Protein AF-A0A0N4UEN1-F1 (afdb_monomer)

Secondary structure (DSSP, 8-state):
--------------------SHHHHHHHHHHHHHHHHHHHHHHHH------------TT---HHHHHHHHHHHHHHHHHHHHHHHHHHHHHHHHHHHHHHHHHHHHHHHHHHTTPPPB-TTS-B---SS-TTHHHHHHHHHHHHHHHHHHHHHS------TT-TTTTS-TT--PPPSSHHHHHHHHHHHHHHHHHHHHHHHHHHHHHHHHHHHHHHHHHHHHHHHTPPPPPP-----------PPPPTT-------PPPP---GGGTTHHHHHHHHHHHHHTS-GGGS--GGGG--

pLDDT: mean 80.58, std 15.58, range [37.47, 97.56]

Foldseek 3Di:
DDDDDDDPPDDDDDDDDDDPDPVSVVVVVVVVVVVVVVVVVVVVVPPDDDDPDDPPPPPPQPPVSVVVVVVVVVVVVVVVVVVVVVVVVVVVVVVVVVVVVVVVVVVLVCQLVPHFDADPVRHTDDDPDRSCPVVVVVVVVVVVVVVVVVVVVDPPDDDDPPPPCPPPHPPDDDADPDPVRSVVVVVVVVVVVVVVVVVVVVVVVVVLVVVVVVQVVVQVVCVVVVHDRDDRPDPPVPVPPDPDDPDPPDPDPPPPDDPDPQDPVNPPCVVVVVVVVVVVVPDPCVPPDPPVVVDD

Structure (mmCIF, N/CA/C/O backbone):
data_AF-A0A0N4UEN1-F1
#
_entry.id   AF-A0A0N4UEN1-F1
#
loop_
_atom_site.group_PDB
_atom_site.id
_atom_site.type_symbol
_atom_site.label_atom_id
_atom_site.label_alt_id
_atom_site.label_comp_id
_atom_site.label_asym_id
_atom_site.label_entity_id
_atom_site.label_seq_id
_atom_site.pdbx_PDB_ins_code
_atom_site.Cartn_x
_atom_site.Cartn_y
_atom_site.Cartn_z
_atom_site.occupancy
_atom_site.B_iso_or_equiv
_atom_site.auth_seq_id
_atom_site.auth_comp_id
_atom_site.auth_asym_id
_atom_site.auth_atom_id
_atom_site.pdbx_PDB_model_num
ATOM 1 N N . MET A 1 1 ? -25.044 52.386 74.555 1.00 44.50 1 MET A N 1
ATOM 2 C CA . MET A 1 1 ? -24.232 51.499 73.699 1.00 44.50 1 MET A CA 1
ATOM 3 C C . MET A 1 1 ? -25.160 50.451 73.102 1.00 44.50 1 MET A C 1
ATOM 5 O O . MET A 1 1 ? -25.908 49.892 73.885 1.00 44.50 1 MET A O 1
ATOM 9 N N . THR A 1 2 ? -25.141 50.289 71.764 1.00 43.16 2 THR A N 1
ATOM 10 C CA . THR A 1 2 ? -25.455 49.067 70.965 1.00 43.16 2 THR A CA 1
ATOM 11 C C . THR A 1 2 ? -26.751 48.294 71.298 1.00 43.16 2 THR A C 1
ATOM 13 O O . THR A 1 2 ? -26.917 47.838 72.414 1.00 43.16 2 THR A O 1
ATOM 16 N N . SER A 1 3 ? -27.703 47.987 70.416 1.00 46.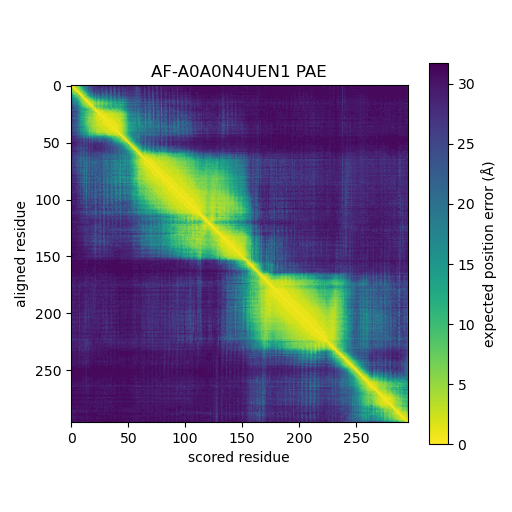03 3 SER A N 1
ATOM 17 C CA . SER A 1 3 ? -27.762 47.916 68.952 1.00 46.03 3 SER A CA 1
ATOM 18 C C . SER A 1 3 ? -29.215 47.617 68.545 1.00 46.03 3 SER A C 1
ATOM 20 O O . SER A 1 3 ? -29.884 46.814 69.193 1.00 46.03 3 SER A O 1
ATOM 22 N N . SER A 1 4 ? -29.670 48.223 67.450 1.00 45.12 4 SER A N 1
ATOM 23 C CA . SER A 1 4 ? -30.929 47.917 66.761 1.00 45.12 4 SER A CA 1
ATOM 24 C C . SER A 1 4 ? -30.872 46.521 66.135 1.00 45.12 4 SER A C 1
ATOM 26 O O . SER A 1 4 ? -29.953 46.254 65.365 1.00 45.12 4 SER A O 1
ATOM 28 N N . LEU A 1 5 ? -31.848 45.653 66.417 1.00 49.41 5 LEU A N 1
ATOM 29 C CA . LEU A 1 5 ? -32.112 44.452 65.617 1.00 49.41 5 LEU A CA 1
ATOM 30 C C . LEU A 1 5 ? -33.621 44.332 65.372 1.00 49.41 5 LEU A C 1
ATOM 32 O O . LEU A 1 5 ? -34.379 43.802 66.180 1.00 49.41 5 LEU A O 1
ATOM 36 N N . TYR A 1 6 ? -34.034 44.874 64.227 1.00 38.78 6 TYR A N 1
ATOM 37 C CA . TYR A 1 6 ? -35.315 44.623 63.575 1.00 38.78 6 TYR A CA 1
ATOM 38 C C . TYR A 1 6 ? -35.505 43.112 63.358 1.00 38.78 6 TYR A C 1
ATOM 40 O O . TYR A 1 6 ? -34.758 42.494 62.604 1.00 38.78 6 TYR A O 1
ATOM 48 N N . GLY A 1 7 ? -36.528 42.522 63.977 1.00 47.25 7 GLY A N 1
ATOM 49 C CA . GLY A 1 7 ? -37.006 41.174 63.666 1.00 47.25 7 GLY A CA 1
ATOM 50 C C . GLY A 1 7 ? -38.338 41.259 62.933 1.00 47.25 7 GLY A C 1
ATOM 51 O O . GLY A 1 7 ? -39.389 41.219 63.564 1.00 47.25 7 GLY A O 1
ATOM 52 N N . GLN A 1 8 ? -38.302 41.422 61.608 1.00 47.34 8 GLN A N 1
ATOM 53 C CA . GLN A 1 8 ? -39.498 41.365 60.766 1.00 47.34 8 GLN A CA 1
ATOM 54 C C . GLN A 1 8 ? -40.129 39.972 60.881 1.00 47.34 8 GLN A C 1
ATOM 56 O O . GLN A 1 8 ? -39.532 38.971 60.482 1.00 47.34 8 GLN A O 1
ATOM 61 N N . SER A 1 9 ? -41.344 39.903 61.426 1.00 50.44 9 SER A N 1
ATOM 62 C CA . SER A 1 9 ? -42.153 38.689 61.412 1.00 50.44 9 SER A CA 1
ATOM 63 C C . SER A 1 9 ? -42.612 38.431 59.979 1.00 50.44 9 SER A C 1
ATOM 65 O O . SER A 1 9 ? -43.596 39.007 59.515 1.00 50.44 9 SER A O 1
ATOM 67 N N . THR A 1 10 ? -41.877 37.594 59.253 1.00 54.16 10 THR A N 1
ATOM 68 C CA . THR A 1 10 ? -42.288 37.130 57.930 1.00 54.16 10 THR A CA 1
ATOM 69 C C . THR A 1 10 ? -43.530 36.253 58.087 1.00 54.16 10 THR A C 1
ATOM 71 O O . THR A 1 10 ? -43.524 35.235 58.784 1.00 54.16 10 THR A O 1
ATOM 74 N N . SER A 1 11 ? -44.641 36.669 57.476 1.00 52.12 11 SER A N 1
ATOM 75 C CA . SER A 1 11 ? -45.827 35.827 57.351 1.00 52.12 11 SER A CA 1
ATOM 76 C C . SER A 1 11 ? -45.427 34.517 56.673 1.00 52.12 11 SER A C 1
ATOM 78 O O . SER A 1 11 ? -44.755 34.544 55.643 1.00 52.12 11 SER A O 1
ATOM 80 N N . ARG A 1 12 ? -45.821 33.373 57.247 1.00 59.44 12 ARG A N 1
ATOM 81 C CA . ARG A 1 12 ? -45.576 32.038 56.678 1.00 59.44 12 ARG A CA 1
ATOM 82 C C . ARG A 1 12 ? -46.235 31.916 55.303 1.00 59.44 12 ARG A C 1
ATOM 84 O O . ARG A 1 12 ? -47.400 31.545 55.191 1.00 59.44 12 ARG A O 1
ATOM 91 N N . GLU A 1 13 ? -45.466 32.208 54.267 1.00 63.03 13 GLU A N 1
ATOM 92 C CA . GLU A 1 13 ? -45.822 31.943 52.883 1.00 63.03 13 GLU A CA 1
ATOM 93 C C . GLU A 1 13 ? -45.716 30.433 52.622 1.00 63.03 13 GLU A C 1
ATOM 95 O O . GLU A 1 13 ? -44.745 29.778 53.021 1.00 63.03 13 GLU A O 1
ATOM 100 N N . LYS A 1 14 ? -46.752 29.846 52.011 1.00 60.91 14 LYS A N 1
ATOM 101 C CA . LYS A 1 14 ? -46.768 28.420 51.668 1.00 60.91 14 LYS A CA 1
ATOM 102 C C . LYS A 1 14 ? -45.760 28.193 50.540 1.00 60.91 14 LYS A C 1
ATOM 104 O O . LYS A 1 14 ? -46.033 28.543 49.398 1.00 60.91 14 LYS A O 1
ATOM 109 N N . ARG A 1 15 ? -44.600 27.610 50.849 1.00 61.66 15 ARG A N 1
ATOM 110 C CA . ARG A 1 15 ? -43.629 27.197 49.827 1.00 61.66 15 ARG A CA 1
ATOM 111 C C . ARG A 1 15 ? -44.086 25.882 49.200 1.00 61.66 15 ARG A C 1
ATOM 113 O O . ARG A 1 15 ? -44.194 24.877 49.899 1.00 61.66 15 ARG A O 1
ATOM 120 N N . TYR A 1 16 ? -44.352 25.899 47.897 1.00 62.69 16 TYR A N 1
ATOM 121 C CA . TYR A 1 16 ? -44.513 24.681 47.108 1.00 62.69 16 TYR A CA 1
ATOM 122 C C . TYR A 1 16 ? -43.136 24.029 46.956 1.00 62.69 16 TYR A C 1
ATOM 124 O O . TYR A 1 16 ? -42.200 24.667 46.477 1.00 62.69 16 TYR A O 1
ATOM 132 N N . LEU A 1 17 ? -42.997 22.782 47.401 1.00 64.00 17 LEU A N 1
ATOM 133 C CA . LEU A 1 17 ? -41.788 21.992 47.188 1.00 64.00 17 LEU A CA 1
ATOM 134 C C . LEU A 1 17 ? -42.027 21.100 45.968 1.00 64.00 17 LEU A C 1
ATOM 136 O O . LEU A 1 17 ? -42.866 20.203 46.018 1.00 64.00 17 LEU A O 1
ATOM 140 N N . ASN A 1 18 ? -41.318 21.375 44.872 1.00 62.84 18 ASN A N 1
ATOM 141 C CA . ASN A 1 18 ? -41.258 20.475 43.723 1.00 62.84 18 ASN A CA 1
ATOM 142 C C . ASN A 1 18 ? -40.258 19.360 44.036 1.00 62.84 18 ASN A C 1
ATOM 144 O O . ASN A 1 18 ? -39.080 19.635 44.249 1.00 62.84 18 ASN A O 1
ATOM 148 N N . VAL A 1 19 ? -40.734 18.117 44.064 1.00 65.69 19 VAL A N 1
ATOM 149 C CA . VAL A 1 19 ? -39.913 16.923 44.301 1.00 65.69 19 VAL A CA 1
ATOM 150 C C . VAL A 1 19 ? -39.790 16.179 42.972 1.00 65.69 19 VAL A C 1
ATOM 152 O O . VAL A 1 19 ? -40.547 15.249 42.713 1.00 65.69 19 VAL A O 1
ATOM 155 N N . SER A 1 20 ? -38.912 16.643 42.081 1.00 70.56 20 SER A N 1
ATOM 156 C CA . SER A 1 20 ? -38.625 15.948 40.813 1.00 70.56 20 SER A CA 1
ATOM 157 C C . SER A 1 20 ? -37.524 14.898 40.961 1.00 70.56 20 SER A C 1
ATOM 159 O O . SER A 1 20 ? -37.551 13.878 40.279 1.00 70.56 20 SER A O 1
ATOM 161 N N . ASP A 1 21 ? -36.588 15.124 41.885 1.00 79.94 21 ASP A N 1
ATOM 162 C CA . ASP A 1 21 ? -35.349 14.358 41.980 1.00 79.94 21 ASP A CA 1
ATOM 163 C C . ASP A 1 21 ? -35.315 13.529 43.267 1.00 79.94 21 ASP A C 1
ATOM 165 O O . ASP A 1 21 ? -35.703 13.997 44.342 1.00 79.94 21 ASP A O 1
ATOM 169 N N . ALA A 1 22 ? -34.790 12.303 43.181 1.00 79.12 22 ALA A N 1
ATOM 170 C CA . ALA A 1 22 ? -34.646 11.409 44.332 1.00 79.12 22 ALA A CA 1
ATOM 171 C C . ALA A 1 22 ? -33.819 12.039 45.472 1.00 79.12 22 ALA A C 1
ATOM 173 O O . ALA A 1 22 ? -34.100 11.790 46.643 1.00 79.12 22 ALA A O 1
ATOM 174 N N . SER A 1 23 ? -32.850 12.903 45.148 1.00 76.75 23 SER A N 1
ATOM 175 C CA . SER A 1 23 ? -32.051 13.666 46.120 1.00 76.75 23 SER A CA 1
ATOM 176 C C . SER A 1 23 ? -32.906 14.600 46.986 1.00 76.75 23 SER A C 1
ATOM 178 O O . SER A 1 23 ? -32.724 14.638 48.201 1.00 76.75 23 SER A O 1
ATOM 180 N N . SER A 1 24 ? -33.911 15.262 46.400 1.00 82.50 24 SER A N 1
ATOM 181 C CA . SER A 1 24 ? -34.825 16.157 47.124 1.00 82.50 24 SER A CA 1
ATOM 182 C C . SER A 1 24 ? -35.634 15.414 48.193 1.00 82.50 24 SER A C 1
ATOM 184 O O . SER A 1 24 ? -35.860 15.950 49.279 1.00 82.50 24 SER A O 1
ATOM 186 N N . LEU A 1 25 ? -36.023 14.159 47.932 1.00 83.12 25 LEU A N 1
ATOM 187 C CA . LEU A 1 25 ? -36.741 13.327 48.902 1.00 83.12 25 LEU A CA 1
ATOM 188 C C . LEU A 1 25 ? -35.869 12.985 50.119 1.00 83.12 25 LEU A C 1
ATOM 190 O O . LEU A 1 25 ? -36.346 13.072 51.254 1.00 83.12 25 LEU A O 1
ATOM 194 N N . PHE A 1 26 ? -34.603 12.619 49.895 1.00 85.31 26 PHE A N 1
ATOM 195 C CA . PHE A 1 26 ? -33.666 12.298 50.975 1.00 85.31 26 PHE A CA 1
ATOM 196 C C . PHE A 1 26 ? -33.314 13.525 51.819 1.00 85.31 26 PHE A C 1
ATOM 198 O O . PHE A 1 26 ? -33.282 13.422 53.046 1.00 85.31 26 PHE A O 1
ATOM 205 N N . ASP A 1 27 ? -33.134 14.691 51.199 1.00 85.44 27 ASP A N 1
ATOM 206 C CA . ASP A 1 27 ? -32.890 15.943 51.922 1.00 85.44 27 ASP A CA 1
ATOM 207 C C . ASP A 1 27 ? -34.085 16.323 52.806 1.00 85.44 27 ASP A C 1
ATOM 209 O O . ASP A 1 27 ? -33.923 16.680 53.975 1.00 85.44 27 ASP A O 1
ATOM 213 N N . LEU A 1 28 ? -35.305 16.160 52.290 1.00 84.81 28 LEU A N 1
ATOM 214 C CA . LEU A 1 28 ? -36.539 16.426 53.032 1.00 84.81 28 LEU A CA 1
ATOM 215 C C . LEU A 1 28 ? -36.717 15.424 54.183 1.00 84.81 28 LEU A C 1
ATOM 217 O O . LEU A 1 28 ? -37.077 15.805 55.300 1.00 84.81 28 LEU A O 1
ATOM 221 N N . GLN A 1 29 ? -36.398 14.146 53.952 1.00 89.75 29 GLN A N 1
ATOM 222 C CA . GLN A 1 29 ? -36.366 13.131 55.003 1.00 89.75 29 GLN A CA 1
ATOM 223 C C . GLN A 1 29 ? -35.335 13.488 56.087 1.00 89.75 29 GLN A C 1
ATOM 225 O O . GLN A 1 29 ? -35.643 13.392 57.278 1.00 89.75 29 GLN A O 1
ATOM 230 N N . ALA A 1 30 ? -34.147 13.961 55.704 1.00 91.12 30 ALA A N 1
ATOM 231 C CA . ALA A 1 30 ? -33.115 14.409 56.632 1.00 91.12 30 ALA A CA 1
ATOM 232 C C . ALA A 1 30 ? -33.555 15.643 57.441 1.00 91.12 30 ALA A C 1
ATOM 234 O O . ALA A 1 30 ? -33.375 15.669 58.662 1.00 91.12 30 ALA A O 1
ATOM 235 N N . GLU A 1 31 ? -34.190 16.638 56.813 1.00 89.00 31 GLU A N 1
ATOM 236 C CA . GLU A 1 31 ? -34.775 17.786 57.517 1.00 89.00 31 GLU A CA 1
ATOM 237 C C . GLU A 1 31 ? -35.867 17.365 58.506 1.00 89.00 31 GLU A C 1
ATOM 239 O O . GLU A 1 31 ? -35.923 17.883 59.625 1.00 89.00 31 GLU A O 1
ATOM 244 N N . LEU A 1 32 ? -36.711 16.399 58.134 1.00 92.88 32 LEU A N 1
ATOM 245 C CA . LEU A 1 32 ? -37.760 15.862 58.998 1.00 92.88 32 LEU A CA 1
ATOM 246 C C . LEU A 1 32 ? -37.146 15.202 60.239 1.00 92.88 32 LEU A C 1
ATOM 248 O O . LEU A 1 32 ? -37.577 15.481 61.361 1.00 92.88 32 LEU A O 1
ATOM 252 N N . TYR A 1 33 ? -36.111 14.376 60.064 1.00 94.31 33 TYR A N 1
ATOM 253 C CA . TYR A 1 33 ? -35.391 13.779 61.190 1.00 94.31 33 TYR A CA 1
ATOM 254 C C . TYR A 1 33 ? -34.740 14.835 62.087 1.00 94.31 33 TYR A C 1
ATOM 256 O O . TYR A 1 33 ? -34.879 14.745 63.307 1.00 94.31 33 TYR A O 1
ATOM 264 N N . ARG A 1 34 ? -34.113 15.874 61.517 1.00 92.38 34 ARG A N 1
ATOM 265 C CA . ARG A 1 34 ? -33.564 17.004 62.290 1.00 92.38 34 ARG A CA 1
ATOM 266 C C . ARG A 1 34 ? -34.652 17.715 63.095 1.00 92.38 34 ARG A C 1
ATOM 268 O O . ARG A 1 34 ? -34.514 17.872 64.302 1.00 92.38 34 ARG A O 1
ATOM 275 N N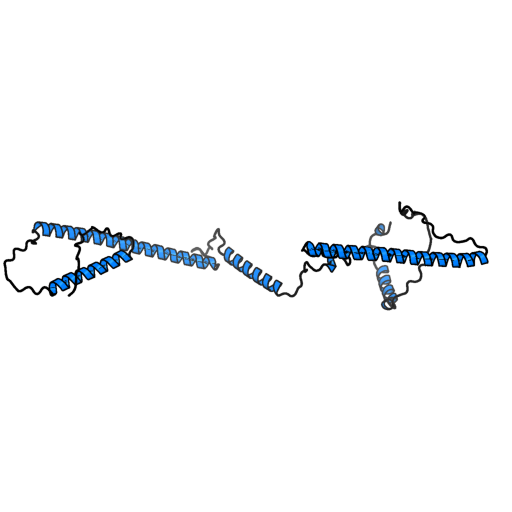 . LYS A 1 35 ? -35.780 18.051 62.463 1.00 92.56 35 LYS A N 1
ATOM 276 C CA . LYS A 1 35 ? -36.936 18.691 63.114 1.00 92.56 35 LYS A CA 1
ATOM 277 C C . LYS A 1 35 ? -37.527 17.835 64.233 1.00 92.56 35 LYS A C 1
ATOM 279 O O . LYS A 1 35 ? -37.884 18.376 65.275 1.00 92.56 35 LYS A O 1
ATOM 284 N N . LYS A 1 36 ? -37.645 16.519 64.033 1.00 91.38 36 LYS A N 1
ATOM 285 C CA . LYS A 1 36 ? -38.101 15.583 65.075 1.00 91.38 36 LYS A CA 1
ATOM 286 C C . LYS A 1 36 ? -37.136 15.557 66.252 1.00 91.38 36 LYS A C 1
ATOM 288 O O . LYS A 1 36 ? -37.581 15.712 67.383 1.00 91.38 36 LYS A O 1
ATOM 293 N N . ALA A 1 37 ? -35.836 15.448 65.988 1.00 89.88 37 ALA A N 1
ATOM 294 C CA . ALA A 1 37 ? -34.816 15.504 67.028 1.00 89.88 37 ALA A CA 1
ATOM 295 C C . ALA A 1 37 ? -34.843 16.846 67.781 1.00 89.88 37 ALA A C 1
ATOM 297 O O . ALA A 1 37 ? -34.704 16.860 69.000 1.00 89.88 37 ALA A O 1
ATOM 298 N N . ASP A 1 38 ? -35.086 17.967 67.095 1.00 88.75 38 ASP A N 1
ATOM 299 C CA . ASP A 1 38 ? -35.242 19.282 67.727 1.00 88.75 38 ASP A CA 1
ATOM 300 C C . ASP A 1 38 ? -36.482 19.350 68.628 1.00 88.75 38 ASP A C 1
ATOM 302 O O . ASP A 1 38 ? -36.426 19.939 69.705 1.00 88.75 38 ASP A O 1
ATOM 306 N N . ILE A 1 39 ? -37.606 18.757 68.210 1.00 86.81 39 ILE A N 1
ATOM 307 C CA . ILE A 1 39 ? -38.826 18.662 69.028 1.00 86.81 39 ILE A CA 1
ATOM 308 C C . ILE A 1 39 ? -38.567 17.797 70.264 1.00 86.81 39 ILE A C 1
ATOM 310 O O . ILE A 1 39 ? -38.929 18.194 71.369 1.00 86.81 39 ILE A O 1
ATOM 314 N N . GLU A 1 40 ? -37.906 16.651 70.097 1.00 86.88 40 GLU A N 1
ATOM 315 C CA . GLU A 1 40 ? -37.542 15.771 71.208 1.00 86.88 40 GLU A CA 1
ATOM 316 C C . GLU A 1 40 ? -36.581 16.455 72.185 1.00 86.88 40 GLU A C 1
ATOM 318 O O . GLU A 1 40 ? -36.793 16.383 73.395 1.00 86.88 40 GLU A O 1
ATOM 323 N N . LYS A 1 41 ? -35.566 17.173 71.691 1.00 83.94 41 LYS A N 1
ATOM 324 C CA . LYS A 1 41 ? -34.663 17.980 72.527 1.00 83.94 41 LYS A CA 1
ATOM 325 C C . LYS A 1 41 ? -35.428 19.060 73.285 1.00 83.94 41 LYS A C 1
ATOM 327 O O . LYS A 1 41 ? -35.356 19.091 74.505 1.00 83.94 41 LYS A O 1
ATOM 332 N N . LYS A 1 42 ? -36.273 19.842 72.603 1.00 82.62 42 LYS A N 1
ATOM 333 C CA . LYS A 1 42 ? -37.141 20.843 73.249 1.00 82.62 42 LYS A CA 1
ATOM 334 C C . LYS A 1 42 ? -38.053 20.231 74.311 1.00 82.62 42 LYS A C 1
ATOM 336 O O . LYS A 1 42 ? -38.263 20.851 75.344 1.00 82.62 42 LYS A O 1
ATOM 341 N N . SER A 1 43 ? -38.579 19.027 74.079 1.00 76.44 43 SER A N 1
ATOM 342 C CA . SER A 1 43 ? -39.414 18.326 75.062 1.00 76.44 43 SER A CA 1
ATOM 343 C C . SER A 1 43 ? -38.632 17.859 76.296 1.00 76.44 43 SER A C 1
ATOM 345 O O . SER A 1 43 ? -39.205 17.790 77.377 1.00 76.44 43 SER A O 1
ATOM 347 N N . LYS A 1 44 ? -37.330 17.573 76.147 1.00 72.56 44 LYS A N 1
ATOM 348 C CA . LYS A 1 44 ? -36.421 17.191 77.241 1.00 72.56 44 LYS A CA 1
ATOM 349 C C . LYS A 1 44 ? -35.884 18.407 78.004 1.00 72.56 44 LYS A C 1
ATOM 351 O O . LYS A 1 44 ? -35.746 18.335 79.220 1.00 72.56 44 LYS A O 1
ATOM 356 N N . ASP A 1 45 ? -35.629 19.513 77.305 1.00 67.88 45 ASP A N 1
ATOM 357 C CA . ASP A 1 45 ? -35.149 20.773 77.889 1.00 67.88 45 ASP A CA 1
ATOM 358 C C . ASP A 1 45 ? -36.263 21.528 78.637 1.00 67.88 45 ASP A C 1
ATOM 360 O O . ASP A 1 45 ? -35.989 22.327 79.533 1.00 67.88 45 ASP A O 1
ATOM 364 N N . PHE A 1 46 ? -37.535 21.260 78.319 1.00 60.91 46 PHE A N 1
ATOM 365 C CA . PHE A 1 46 ? -38.688 21.807 79.033 1.00 60.91 46 PHE A CA 1
ATOM 366 C C . PHE A 1 46 ? -38.907 21.075 80.370 1.00 60.91 46 PHE A C 1
ATOM 368 O O . PHE A 1 46 ? -39.849 20.303 80.544 1.00 60.91 46 PHE A O 1
ATOM 375 N N . GLN A 1 47 ? -38.021 21.330 81.337 1.00 54.72 47 GLN A N 1
ATOM 376 C CA . GLN A 1 47 ? -38.196 20.956 82.742 1.00 54.72 47 GLN A CA 1
ATOM 377 C C . GLN A 1 47 ? -39.273 21.846 83.383 1.00 54.72 47 GLN A C 1
ATOM 379 O O . GLN A 1 47 ? -38.973 22.812 84.081 1.00 54.72 47 GLN A O 1
ATOM 384 N N . VAL A 1 48 ? -40.548 21.557 83.115 1.00 54.94 48 VAL A N 1
ATOM 385 C CA . VAL A 1 48 ? -41.679 22.196 83.807 1.00 54.94 48 VAL A CA 1
ATOM 386 C C . VAL A 1 48 ? -42.175 21.286 84.927 1.00 54.94 48 VAL A C 1
ATOM 388 O O . VAL A 1 48 ? -42.282 20.072 84.730 1.00 54.94 48 VAL A O 1
ATOM 391 N N . PRO A 1 49 ? -42.420 21.851 86.125 1.00 46.62 49 PRO A N 1
ATOM 392 C CA . PRO A 1 49 ? -42.537 21.083 87.343 1.00 46.62 49 PRO A CA 1
ATOM 393 C C . PRO A 1 49 ? -43.824 20.269 87.345 1.00 46.62 49 PRO A C 1
ATOM 395 O O . PRO A 1 49 ? -44.856 20.647 86.790 1.00 46.62 49 PRO A O 1
ATOM 398 N N . THR A 1 50 ? -43.720 19.132 88.015 1.00 37.47 50 THR A N 1
ATOM 399 C CA . THR A 1 50 ? -44.772 18.177 88.332 1.00 37.47 50 THR A CA 1
ATOM 400 C C . THR A 1 50 ? -45.957 18.870 89.010 1.00 37.47 50 THR A C 1
ATOM 402 O O . THR A 1 50 ? -46.016 18.966 90.232 1.00 37.47 50 THR A O 1
ATOM 405 N N . ALA A 1 51 ? -46.916 19.351 88.224 1.00 42.25 51 ALA A N 1
ATOM 406 C CA . ALA A 1 51 ? -48.219 19.779 88.708 1.00 42.25 51 ALA A CA 1
ATOM 407 C C . ALA A 1 51 ? -49.260 18.750 88.265 1.00 42.25 51 ALA A C 1
ATOM 409 O O . ALA A 1 51 ? -49.692 18.690 87.112 1.00 42.25 51 ALA A O 1
ATOM 410 N N . SER A 1 52 ? -49.624 17.895 89.216 1.00 41.34 52 SER A N 1
ATOM 411 C CA . SER A 1 52 ? -50.759 16.990 89.156 1.00 41.34 52 SER A CA 1
ATOM 412 C C . SER A 1 52 ? -52.056 17.794 89.034 1.00 41.34 52 SER A C 1
ATOM 414 O O . SER A 1 52 ? -52.694 18.110 90.034 1.00 41.34 52 SER A O 1
ATOM 416 N N . THR A 1 53 ? -52.473 18.121 87.815 1.00 47.06 53 THR A N 1
ATOM 417 C CA . THR A 1 53 ? -53.746 18.819 87.618 1.00 47.06 53 THR A CA 1
ATOM 418 C C . THR A 1 53 ? -54.516 18.175 86.476 1.00 47.06 53 THR A C 1
ATOM 420 O O . THR A 1 53 ? -54.244 18.387 85.303 1.00 47.06 53 THR A O 1
ATOM 423 N N . SER A 1 54 ? -55.468 17.334 86.883 1.00 48.28 54 SER A N 1
ATOM 424 C CA . SER A 1 54 ? -56.684 16.929 86.174 1.00 48.28 54 SER A CA 1
ATOM 425 C C . SER A 1 54 ? -56.546 16.610 84.680 1.00 48.28 54 SER A C 1
ATOM 427 O O . SER A 1 54 ? -56.681 17.454 83.797 1.00 48.28 54 SER A O 1
ATOM 429 N N . LYS A 1 55 ? -56.361 15.313 84.419 1.00 49.75 55 LYS A N 1
ATOM 430 C CA . LYS A 1 55 ? -56.433 14.644 83.116 1.00 49.75 55 LYS A CA 1
ATOM 431 C C . LYS A 1 55 ? -57.814 14.844 82.468 1.00 49.75 55 LYS A C 1
ATOM 433 O O . LYS A 1 55 ? -58.651 13.949 82.484 1.00 49.75 55 LYS A O 1
ATOM 438 N N . LYS A 1 56 ? -58.050 16.000 81.857 1.00 51.97 56 LYS A N 1
ATOM 439 C CA . LYS A 1 56 ? -59.040 16.165 80.784 1.00 51.97 56 LYS A CA 1
ATOM 440 C C . LYS A 1 56 ? -58.283 16.568 79.525 1.00 51.97 56 LYS A C 1
ATOM 442 O O . LYS A 1 56 ? -58.371 17.695 79.055 1.00 51.97 56 LYS A O 1
ATOM 447 N N . GLY A 1 57 ? -57.452 15.644 79.040 1.00 51.44 57 GLY A N 1
ATOM 448 C CA . GLY A 1 57 ? -56.760 15.799 77.769 1.00 51.44 57 GLY A CA 1
ATOM 449 C C . GLY A 1 57 ? -57.791 15.911 76.654 1.00 51.44 57 GLY A C 1
ATOM 450 O O . GLY A 1 57 ? -58.529 14.971 76.394 1.00 51.44 57 GLY A O 1
ATOM 451 N N . ILE A 1 58 ? -57.820 17.052 75.976 1.00 56.47 58 ILE A N 1
ATOM 452 C CA . ILE A 1 58 ? -58.693 17.362 74.827 1.00 56.47 58 ILE A CA 1
ATOM 453 C C . ILE A 1 58 ? -58.273 16.557 73.565 1.00 56.47 58 ILE A C 1
ATOM 455 O O . ILE A 1 58 ? -58.629 16.872 72.440 1.00 56.47 58 ILE A O 1
ATOM 459 N N . LEU A 1 59 ? -57.516 15.471 73.754 1.00 57.41 59 LEU A N 1
ATOM 460 C CA . LEU A 1 59 ? -57.023 14.550 72.729 1.00 57.41 59 LEU A CA 1
ATOM 461 C C . LEU A 1 59 ? -57.428 13.099 73.041 1.00 57.41 59 LEU A C 1
ATOM 463 O O . LEU A 1 59 ? -56.697 12.161 72.722 1.00 57.41 59 LEU A O 1
ATOM 467 N N . PHE A 1 60 ? -58.575 12.884 73.690 1.00 62.62 60 PHE A N 1
ATOM 468 C CA . PHE A 1 60 ? -59.183 11.556 73.704 1.00 62.62 60 PHE A CA 1
ATOM 469 C C . PHE A 1 60 ? -59.893 11.336 72.372 1.00 62.62 60 PHE A C 1
ATOM 471 O O . PHE A 1 60 ? -60.942 11.914 72.110 1.00 62.62 60 PHE A O 1
ATOM 478 N N . ILE A 1 61 ? -59.288 10.495 71.538 1.00 67.38 61 ILE A N 1
ATOM 479 C CA . ILE A 1 61 ? -59.925 9.922 70.354 1.00 67.38 61 ILE A CA 1
ATOM 480 C C . ILE A 1 61 ? -61.185 9.199 70.841 1.00 67.38 61 ILE A C 1
ATOM 482 O O . ILE A 1 61 ? -61.105 8.369 71.756 1.00 67.38 61 ILE A O 1
ATOM 486 N N . THR A 1 62 ? -62.347 9.525 70.277 1.00 83.31 62 THR A N 1
ATOM 487 C CA . THR A 1 62 ? -63.588 8.823 70.627 1.00 83.31 62 THR A CA 1
ATOM 488 C C . THR A 1 62 ? -63.443 7.324 70.332 1.00 83.31 62 THR A C 1
ATOM 490 O O . THR A 1 62 ? -62.654 6.918 69.476 1.00 83.31 62 THR A O 1
ATOM 493 N N . LYS A 1 63 ? -64.186 6.455 71.036 1.00 86.00 63 LYS A N 1
ATOM 494 C CA . LYS A 1 63 ? -64.145 5.004 70.751 1.00 86.00 63 LYS A CA 1
ATOM 495 C C . LYS A 1 63 ? -64.447 4.711 69.274 1.00 86.00 63 LYS A C 1
ATOM 497 O O . LYS A 1 63 ? -63.892 3.763 68.724 1.00 86.00 63 LYS A O 1
ATOM 502 N N . ASP A 1 64 ? -65.276 5.540 68.647 1.00 85.44 64 ASP A N 1
ATOM 503 C CA . ASP A 1 64 ? -65.649 5.420 67.239 1.00 85.44 64 ASP A CA 1
ATOM 504 C C . ASP A 1 64 ? -64.536 5.909 66.305 1.00 85.44 64 ASP A C 1
ATOM 506 O O . ASP A 1 64 ? -64.179 5.197 65.369 1.00 85.44 64 ASP A O 1
ATOM 510 N N . GLU A 1 65 ? -63.879 7.034 66.605 1.00 88.19 65 GLU A N 1
ATOM 511 C CA . GLU A 1 65 ? -62.678 7.451 65.867 1.00 88.19 65 GLU A CA 1
ATOM 512 C C . GLU A 1 65 ? -61.531 6.435 65.990 1.00 88.19 65 GLU A C 1
ATOM 514 O O . GLU A 1 65 ? -60.761 6.248 65.048 1.00 88.19 65 GLU A O 1
ATOM 519 N N . ALA A 1 66 ? -61.396 5.762 67.137 1.00 87.94 66 ALA A N 1
ATOM 520 C CA . ALA A 1 66 ? -60.379 4.733 67.332 1.00 87.94 66 ALA A CA 1
ATOM 521 C C . ALA A 1 66 ? -60.645 3.506 66.444 1.00 87.94 66 ALA A C 1
ATOM 523 O O . ALA A 1 66 ? -59.708 2.958 65.861 1.00 87.94 66 ALA A O 1
ATOM 524 N N . LYS A 1 67 ? -61.917 3.109 66.291 1.00 90.69 67 LYS A N 1
ATOM 525 C CA . LYS A 1 67 ? -62.329 2.058 65.348 1.00 90.69 67 LYS A CA 1
ATOM 526 C C . LYS A 1 67 ? -62.095 2.483 63.899 1.00 90.69 67 LYS A C 1
ATOM 528 O O . LYS A 1 67 ? -61.489 1.716 63.159 1.00 90.69 67 LYS A O 1
ATOM 533 N N . ALA A 1 68 ? -62.469 3.709 63.528 1.00 90.62 68 ALA A N 1
ATOM 534 C CA . ALA A 1 68 ? -62.242 4.242 62.183 1.00 90.62 68 ALA A CA 1
ATOM 535 C C . ALA A 1 68 ? -60.746 4.260 61.816 1.00 90.62 68 ALA A C 1
ATOM 537 O O . ALA A 1 68 ? -60.363 3.786 60.750 1.00 90.62 68 ALA A O 1
ATOM 538 N N . LYS A 1 69 ? -59.874 4.701 62.736 1.00 88.94 69 LYS A N 1
ATOM 539 C CA . LYS A 1 69 ? -58.410 4.641 62.559 1.00 88.94 69 LYS A CA 1
ATOM 540 C C . LYS A 1 69 ? -57.892 3.207 62.453 1.00 88.94 69 LYS A C 1
ATOM 542 O O . LYS A 1 69 ? -56.982 2.941 61.674 1.00 88.94 69 LYS A O 1
ATOM 547 N N . ALA A 1 70 ? -58.444 2.273 63.228 1.00 92.19 70 ALA A N 1
ATOM 548 C CA . ALA A 1 70 ? -58.066 0.864 63.141 1.00 92.19 70 ALA A CA 1
ATOM 549 C C . ALA A 1 70 ? -58.474 0.242 61.793 1.00 92.19 70 ALA A C 1
ATOM 551 O O . ALA A 1 70 ? -57.710 -0.535 61.225 1.00 92.19 70 ALA A O 1
ATOM 552 N N . GLU A 1 71 ? -59.645 0.592 61.261 1.00 93.69 71 GLU A N 1
ATOM 553 C CA . GLU A 1 71 ? -60.096 0.176 59.928 1.00 93.69 71 GLU A CA 1
ATOM 554 C C . GLU A 1 71 ? -59.247 0.797 58.815 1.00 93.69 71 GLU A C 1
ATOM 556 O O . GLU A 1 71 ? -58.812 0.079 57.915 1.00 93.69 71 GLU A O 1
ATOM 561 N N . GLU A 1 72 ? -58.932 2.091 58.904 1.00 93.31 72 GLU A N 1
ATOM 562 C CA . GLU A 1 72 ? -58.021 2.775 57.979 1.00 93.31 72 GLU A CA 1
ATOM 563 C C . GLU A 1 72 ? -56.629 2.126 57.982 1.00 93.31 72 GLU A C 1
ATOM 565 O O . GLU A 1 72 ? -56.072 1.844 56.920 1.00 93.31 72 GLU A O 1
ATOM 570 N N . ASN A 1 73 ? -56.090 1.805 59.163 1.00 94.06 73 ASN A N 1
ATOM 571 C CA . ASN A 1 73 ? -54.813 1.104 59.295 1.00 94.06 73 ASN A CA 1
ATOM 572 C C . ASN A 1 73 ? -54.859 -0.291 58.657 1.00 94.06 73 ASN A C 1
ATOM 574 O O . ASN A 1 73 ? -53.947 -0.638 57.910 1.00 94.06 73 ASN A O 1
ATOM 578 N N . LYS A 1 74 ? -55.939 -1.059 58.852 1.00 95.00 74 LYS A N 1
ATOM 579 C CA . LYS A 1 74 ? -56.128 -2.354 58.172 1.00 95.00 74 LYS A CA 1
ATOM 580 C C . LYS A 1 74 ? -56.186 -2.194 56.651 1.00 95.00 74 LYS A C 1
ATOM 582 O O . LYS A 1 74 ? -55.541 -2.946 55.925 1.00 95.00 74 LYS A O 1
ATOM 587 N N . GLN A 1 75 ? -56.924 -1.204 56.146 1.00 95.19 75 GLN A N 1
ATOM 588 C CA . GLN A 1 75 ? -56.974 -0.914 54.708 1.00 95.19 75 GLN A CA 1
ATOM 589 C C . GLN A 1 75 ? -55.597 -0.515 54.168 1.00 95.19 75 GLN A C 1
ATOM 591 O O . GLN A 1 75 ? -55.211 -0.941 53.078 1.00 95.19 75 GLN A O 1
ATOM 596 N N . ARG A 1 76 ? -54.835 0.273 54.933 1.00 93.94 76 ARG A N 1
ATOM 597 C CA . ARG A 1 76 ? -53.461 0.655 54.605 1.00 93.94 76 ARG A CA 1
ATOM 598 C C . ARG A 1 76 ? -52.543 -0.561 54.546 1.00 93.94 76 ARG A C 1
ATOM 600 O O . ARG A 1 76 ? -51.803 -0.681 53.579 1.00 93.94 76 ARG A O 1
ATOM 607 N N . GLU A 1 77 ? -52.616 -1.472 55.511 1.00 95.12 77 GLU A N 1
ATOM 608 C CA . GLU A 1 77 ? -51.845 -2.723 55.506 1.00 95.12 77 GLU A CA 1
ATOM 609 C C . GLU A 1 77 ? -52.176 -3.592 54.288 1.00 95.12 77 GLU A C 1
ATOM 611 O O . GLU A 1 77 ? -51.272 -4.104 53.629 1.00 95.12 77 GLU A O 1
ATOM 616 N N . ILE A 1 78 ? -53.456 -3.697 53.916 1.00 95.75 78 ILE A N 1
ATOM 617 C CA . ILE A 1 78 ? -53.880 -4.412 52.703 1.00 95.75 78 ILE A CA 1
ATOM 618 C C . ILE A 1 78 ? -53.297 -3.750 51.445 1.00 95.75 78 ILE A C 1
ATOM 620 O O . ILE A 1 78 ? -52.784 -4.447 50.567 1.00 95.75 78 ILE A O 1
ATOM 624 N N . ARG A 1 79 ? -53.340 -2.412 51.354 1.00 95.38 79 ARG A N 1
ATOM 625 C CA . ARG A 1 79 ? -52.744 -1.656 50.237 1.00 95.38 79 ARG A CA 1
ATOM 626 C C . ARG A 1 79 ? -51.231 -1.855 50.170 1.00 95.38 79 ARG A C 1
ATOM 628 O O . ARG A 1 79 ? -50.725 -2.146 49.092 1.00 95.38 79 ARG A O 1
ATOM 635 N N . LEU A 1 80 ? -50.531 -1.759 51.302 1.00 95.12 80 LEU A N 1
ATOM 636 C CA . LEU A 1 80 ? -49.087 -1.993 51.394 1.00 95.12 80 LEU A CA 1
ATOM 637 C C . LEU A 1 80 ? -48.731 -3.411 50.940 1.00 95.12 80 LEU A C 1
ATOM 639 O O . LEU A 1 80 ? -47.865 -3.567 50.089 1.00 95.12 80 LEU A O 1
ATOM 643 N N . LYS A 1 81 ? -49.462 -4.430 51.406 1.00 96.44 81 LYS A N 1
ATOM 644 C CA . LYS A 1 81 ? -49.257 -5.827 50.996 1.00 96.44 81 LYS A CA 1
ATOM 645 C C . LYS A 1 81 ? -49.511 -6.049 49.502 1.00 96.44 81 LYS A C 1
ATOM 647 O O . LYS A 1 81 ? -48.845 -6.873 48.882 1.00 96.44 81 LYS A O 1
ATOM 652 N N . LYS A 1 82 ? -50.477 -5.337 48.907 1.00 96.81 82 LYS A N 1
ATOM 653 C CA . LYS A 1 82 ? -50.726 -5.376 47.457 1.00 96.81 82 LYS A CA 1
ATOM 654 C C . LYS A 1 82 ? -49.581 -4.726 46.671 1.00 96.81 82 LYS A C 1
ATOM 656 O O . LYS A 1 82 ? -49.149 -5.301 45.680 1.00 96.81 82 LYS A O 1
ATOM 661 N N . LEU A 1 83 ? -49.085 -3.571 47.120 1.00 96.94 83 LEU A N 1
ATOM 662 C CA . LEU A 1 83 ? -47.942 -2.889 46.501 1.00 96.94 83 LEU A CA 1
ATOM 663 C C . LEU A 1 83 ? -46.657 -3.714 46.616 1.00 96.94 83 LEU A C 1
ATOM 665 O O . LEU A 1 83 ? -45.935 -3.836 45.639 1.00 96.94 83 LEU A O 1
ATOM 669 N N . GLU A 1 84 ? -46.407 -4.338 47.768 1.00 94.12 84 GLU A N 1
ATOM 670 C CA . GLU A 1 84 ? -45.251 -5.219 47.971 1.00 94.12 84 GLU A CA 1
ATOM 671 C C . GLU A 1 84 ? -45.274 -6.421 47.015 1.00 94.12 84 GLU A C 1
ATOM 673 O O . GLU A 1 84 ? -44.239 -6.807 46.483 1.00 94.12 84 GLU A O 1
ATOM 678 N N . ARG A 1 85 ? -46.458 -6.996 46.756 1.00 94.56 85 ARG A N 1
ATOM 679 C CA . ARG A 1 85 ? -46.621 -8.050 45.742 1.00 94.56 85 ARG A CA 1
AT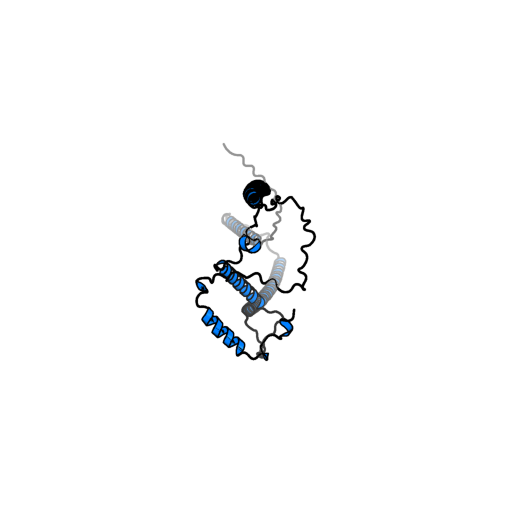OM 680 C C . ARG A 1 85 ? -46.322 -7.537 44.332 1.00 94.56 85 ARG A C 1
ATOM 682 O O . ARG A 1 85 ? -45.565 -8.192 43.633 1.00 94.56 85 ARG A O 1
ATOM 689 N N . SER A 1 86 ? -46.843 -6.364 43.959 1.00 95.00 86 SER A N 1
ATOM 690 C CA . SER A 1 86 ? -46.555 -5.730 42.658 1.00 95.00 86 SER A CA 1
ATOM 691 C C . SER A 1 86 ? -45.058 -5.482 42.469 1.00 95.00 86 SER A C 1
ATOM 693 O O . SER A 1 86 ? -44.510 -5.833 41.435 1.00 95.00 86 SER A O 1
ATOM 695 N N . LEU A 1 87 ? -44.380 -4.949 43.491 1.00 94.12 87 LEU A N 1
ATOM 696 C CA . LEU A 1 87 ? -42.936 -4.705 43.448 1.00 94.12 87 LEU A CA 1
ATOM 697 C C . LEU A 1 87 ? -42.144 -6.006 43.289 1.00 94.12 87 LEU A C 1
ATOM 699 O O . LEU A 1 87 ? -41.241 -6.060 42.467 1.00 94.12 87 LEU A O 1
ATOM 703 N N . LYS A 1 88 ? -42.512 -7.073 44.010 1.00 94.62 88 LYS A N 1
ATOM 704 C CA . LYS A 1 88 ? -41.886 -8.396 43.846 1.00 94.62 88 LYS A CA 1
ATOM 705 C C . LYS A 1 88 ? -42.088 -8.953 42.436 1.00 94.62 88 LYS A C 1
ATOM 707 O O . LYS A 1 88 ? -41.147 -9.457 41.835 1.00 94.62 88 LYS A O 1
ATOM 712 N N . GLU A 1 89 ? -43.298 -8.835 41.894 1.00 94.69 89 GLU A N 1
ATOM 713 C CA . GLU A 1 89 ? -43.604 -9.256 40.523 1.00 94.69 89 GLU A CA 1
ATOM 714 C C . GLU A 1 89 ? -42.789 -8.456 39.489 1.00 94.69 89 GLU A C 1
ATOM 716 O O . GLU A 1 89 ? -42.246 -9.044 38.552 1.00 94.69 89 GLU A O 1
ATOM 721 N N . GLU A 1 90 ? -42.650 -7.140 39.675 1.00 94.69 90 GLU A N 1
ATOM 722 C CA . GLU A 1 90 ? -41.826 -6.255 38.839 1.00 94.69 90 GLU A CA 1
ATOM 723 C C . GLU A 1 90 ? -40.329 -6.590 38.939 1.00 94.69 90 GLU A C 1
ATOM 725 O O . GLU A 1 90 ? -39.654 -6.696 37.915 1.00 94.69 90 GLU A O 1
ATOM 730 N N . GLU A 1 91 ? -39.804 -6.822 40.144 1.00 94.25 91 GLU A N 1
ATOM 731 C CA . GLU A 1 91 ? -38.414 -7.238 40.370 1.00 94.25 91 GLU A CA 1
ATOM 732 C C . GLU A 1 91 ? -38.112 -8.575 39.677 1.00 94.25 91 GLU A C 1
ATOM 734 O O . GLU A 1 91 ? -37.109 -8.713 38.971 1.00 94.25 91 GLU A O 1
ATOM 739 N N . GLU A 1 92 ? -39.002 -9.561 39.803 1.00 95.69 92 GLU A N 1
ATOM 740 C CA . GLU A 1 92 ? -38.869 -10.836 39.101 1.00 95.69 92 GLU A CA 1
ATOM 741 C C . GLU A 1 92 ? -38.920 -10.664 37.575 1.00 95.69 92 GLU A C 1
ATOM 743 O O . GLU A 1 92 ? -38.167 -11.320 36.848 1.00 95.69 92 GLU A O 1
ATOM 748 N N . GLN A 1 93 ? -39.793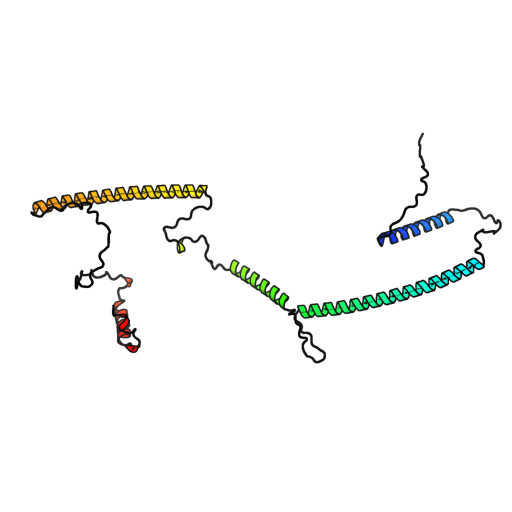 -9.786 37.064 1.00 96.25 93 GLN A N 1
ATOM 749 C CA . GLN A 1 93 ? -39.851 -9.451 35.638 1.00 96.25 93 GLN A CA 1
ATOM 750 C C . GLN A 1 93 ? -38.537 -8.834 35.157 1.00 96.25 93 GLN A C 1
ATOM 752 O O . GLN A 1 93 ? -38.008 -9.263 34.130 1.00 96.25 93 GLN A O 1
ATOM 757 N N . GLN A 1 94 ? -37.980 -7.884 35.907 1.00 95.88 94 GLN A N 1
ATOM 758 C CA . GLN A 1 94 ? -36.702 -7.253 35.585 1.00 95.88 94 GLN A CA 1
ATOM 759 C C . GLN A 1 94 ? -35.566 -8.274 35.551 1.00 95.88 94 GLN A C 1
ATOM 761 O O . GLN A 1 94 ? -34.797 -8.295 34.591 1.00 95.88 94 GLN A O 1
ATOM 766 N N . GLN A 1 95 ? -35.501 -9.183 36.526 1.00 96.25 95 GLN A N 1
ATOM 767 C CA . GLN A 1 95 ? -34.496 -10.249 36.537 1.00 96.25 95 GLN A CA 1
ATOM 768 C C . GLN A 1 95 ? -34.632 -11.199 35.340 1.00 96.25 95 GLN A C 1
ATOM 770 O O . GLN A 1 95 ? -33.623 -11.654 34.798 1.00 96.25 95 GLN A O 1
ATOM 775 N N . ARG A 1 96 ? -35.863 -11.512 34.909 1.00 96.81 96 ARG A N 1
ATOM 776 C CA . ARG A 1 96 ? -36.104 -12.315 33.698 1.00 96.81 96 ARG A CA 1
ATOM 777 C C . ARG A 1 96 ? -35.618 -11.588 32.447 1.00 96.81 96 ARG A C 1
ATOM 779 O O . ARG A 1 96 ? -34.908 -12.182 31.642 1.00 96.81 96 ARG A O 1
ATOM 786 N N . ILE A 1 97 ? -35.959 -10.308 32.307 1.00 97.56 97 ILE A N 1
ATOM 787 C CA . ILE A 1 97 ? -35.514 -9.471 31.185 1.00 97.56 97 ILE A CA 1
ATOM 788 C C . ILE A 1 97 ? -33.984 -9.378 31.165 1.00 97.56 97 ILE A C 1
ATOM 790 O O . ILE A 1 97 ? -33.378 -9.544 30.110 1.00 97.56 97 ILE A O 1
ATOM 794 N N . GLN A 1 98 ? -33.356 -9.178 32.326 1.00 96.56 98 GLN A N 1
ATOM 795 C CA . GLN A 1 98 ? -31.905 -9.107 32.460 1.00 96.56 98 GLN A CA 1
ATOM 796 C C . GLN A 1 98 ? -31.228 -10.412 32.034 1.00 96.56 98 GLN A C 1
ATOM 798 O O . GLN A 1 98 ? -30.271 -10.360 31.266 1.00 96.56 98 GLN A O 1
ATOM 803 N N . ARG A 1 99 ? -31.741 -11.570 32.473 1.00 97.44 99 ARG A N 1
ATOM 804 C CA . ARG A 1 99 ? -31.231 -12.886 32.051 1.00 97.44 99 ARG A CA 1
ATOM 805 C C . ARG A 1 99 ? -31.323 -13.076 30.538 1.00 97.44 99 ARG A C 1
ATOM 807 O O . ARG A 1 99 ? -30.319 -13.388 29.911 1.00 97.44 99 ARG A O 1
ATOM 814 N N . ILE A 1 100 ? -32.481 -12.780 29.942 1.00 97.56 100 ILE A N 1
ATOM 815 C CA . ILE A 1 100 ? -32.675 -12.867 28.484 1.00 97.56 100 ILE A CA 1
ATOM 816 C C . ILE A 1 100 ? -31.709 -11.931 27.743 1.00 97.56 100 ILE A C 1
ATOM 818 O O . ILE A 1 100 ? -31.178 -12.285 26.693 1.00 97.56 100 ILE A O 1
ATOM 822 N N . LEU A 1 101 ? -31.483 -10.720 28.260 1.00 97.50 101 LEU A N 1
ATOM 823 C CA . LEU A 1 101 ? -30.562 -9.765 27.649 1.00 97.50 101 LEU A CA 1
ATOM 824 C C . LEU A 1 101 ? -29.107 -10.241 27.741 1.00 97.50 101 LEU A C 1
ATOM 826 O O . LEU A 1 101 ? -28.374 -10.116 26.762 1.00 97.50 101 LEU A O 1
ATOM 830 N N . GLN A 1 102 ? -28.710 -10.809 28.881 1.00 97.31 102 GLN A N 1
ATOM 831 C CA . GLN A 1 102 ? -27.387 -11.401 29.071 1.00 97.31 102 GLN A CA 1
ATOM 832 C C . GLN A 1 102 ? -27.161 -12.560 28.095 1.00 97.31 102 GLN A C 1
ATOM 834 O O . GLN A 1 102 ? -26.184 -12.527 27.349 1.00 97.31 102 GLN A O 1
ATOM 839 N N . GLU A 1 103 ? -28.099 -13.505 28.004 1.00 96.44 103 GLU A N 1
ATOM 840 C CA . GLU A 1 103 ? -28.041 -14.626 27.053 1.00 96.44 103 GLU A CA 1
ATOM 841 C C . GLU A 1 103 ? -27.929 -14.137 25.601 1.00 96.44 103 GLU A C 1
ATOM 843 O O . GLU A 1 103 ? -27.065 -14.584 24.848 1.00 96.44 103 GLU A O 1
ATOM 848 N N . LYS A 1 104 ? -28.748 -13.152 25.206 1.00 96.19 104 LYS A N 1
ATOM 849 C CA . LYS A 1 104 ? -28.660 -12.541 23.871 1.00 96.19 104 LYS A CA 1
ATOM 850 C C . LYS A 1 104 ? -27.302 -11.879 23.636 1.00 96.19 104 LYS A C 1
ATOM 852 O O . LYS A 1 104 ? -26.734 -12.042 22.561 1.00 96.19 104 LYS A O 1
ATOM 857 N N . SER A 1 105 ? -26.776 -11.147 24.620 1.00 96.38 105 SER A N 1
ATOM 858 C CA . SER A 1 105 ? -25.475 -10.473 24.507 1.00 96.38 105 SER A CA 1
ATOM 859 C C . SER A 1 105 ? -24.317 -11.461 24.344 1.00 96.38 105 SER A C 1
ATOM 861 O O . SER A 1 105 ? -23.400 -11.222 23.556 1.00 96.38 105 SER A O 1
ATOM 863 N N . GLU A 1 106 ? -24.398 -12.605 25.023 1.00 95.94 106 GLU A N 1
ATOM 864 C CA . GLU A 1 106 ? -23.420 -13.678 24.913 1.00 95.94 106 GLU A CA 1
ATOM 865 C C . GLU A 1 106 ? -23.470 -14.318 23.521 1.00 95.94 106 GLU A C 1
ATOM 867 O O . GLU A 1 106 ? -22.432 -14.463 22.877 1.00 95.94 106 GLU A O 1
ATOM 872 N N . ILE A 1 107 ? -24.672 -14.599 23.004 1.00 93.00 107 ILE A N 1
ATOM 873 C CA . ILE A 1 107 ? -24.864 -15.120 21.644 1.00 93.00 107 ILE A CA 1
ATOM 874 C C . ILE A 1 107 ? -24.279 -14.163 20.595 1.00 93.00 107 ILE A C 1
ATOM 876 O O . ILE A 1 107 ? -23.543 -14.608 19.717 1.00 93.00 107 ILE A O 1
ATOM 880 N N . TYR A 1 108 ? -24.542 -12.854 20.691 1.00 92.06 108 TYR A N 1
ATOM 881 C CA . TYR A 1 108 ? -23.958 -11.878 19.762 1.00 92.06 108 TYR A CA 1
ATOM 882 C C . TYR A 1 108 ? -22.432 -11.851 19.822 1.00 92.06 108 TYR A C 1
ATOM 884 O O . TYR A 1 108 ? -21.794 -11.770 18.776 1.00 92.06 108 TYR A O 1
ATOM 892 N N . SER A 1 109 ? -21.853 -11.960 21.019 1.00 92.50 109 SER A N 1
ATOM 893 C CA . SER A 1 109 ? -20.397 -11.990 21.194 1.00 92.50 109 SER A CA 1
ATOM 894 C C . SER A 1 109 ? -19.779 -13.229 20.534 1.00 92.50 109 SER A C 1
ATOM 896 O O . SER A 1 109 ? -18.768 -13.129 19.840 1.00 92.50 109 SER A O 1
ATOM 898 N N . ARG A 1 110 ? -20.418 -14.397 20.687 1.00 92.19 110 ARG A N 1
ATOM 899 C CA . ARG A 1 110 ? -20.004 -15.647 20.029 1.00 92.19 110 ARG A CA 1
ATOM 900 C C . ARG A 1 110 ? -20.093 -15.545 18.503 1.00 92.19 110 ARG A C 1
ATOM 902 O O . ARG A 1 110 ? -19.123 -15.846 17.810 1.00 92.19 110 ARG A O 1
ATOM 909 N N . LEU A 1 111 ? -21.208 -15.025 17.983 1.00 91.38 111 LEU A N 1
ATOM 910 C CA . LEU A 1 111 ? -21.415 -14.819 16.545 1.00 91.38 111 LEU A CA 1
ATOM 911 C C . LEU A 1 111 ? -20.420 -13.814 15.947 1.00 91.38 111 LEU A C 1
ATOM 913 O O . LEU A 1 111 ? -19.898 -14.054 14.861 1.00 91.38 111 LEU A O 1
ATOM 917 N N . SER A 1 112 ? -20.101 -12.721 16.655 1.00 89.06 112 SER A N 1
ATOM 918 C CA . SER A 1 112 ? -19.090 -11.755 16.198 1.00 89.06 112 SER A CA 1
ATOM 919 C C . SER A 1 112 ? -17.680 -12.343 16.153 1.00 89.06 112 SER A C 1
ATOM 921 O O . SER A 1 112 ? -16.872 -11.920 15.332 1.00 89.06 112 SER A O 1
ATOM 923 N N . ASN A 1 113 ? -17.398 -13.339 16.998 1.00 88.44 113 ASN A N 1
ATOM 924 C CA . ASN A 1 113 ? -16.131 -14.070 16.994 1.00 88.44 113 ASN A CA 1
ATOM 925 C C . ASN A 1 113 ? -16.081 -15.173 15.916 1.00 88.44 113 ASN A C 1
ATOM 927 O O . ASN A 1 113 ? -15.021 -15.757 15.704 1.00 88.44 113 ASN A O 1
ATOM 931 N N . GLY A 1 114 ? -17.198 -15.460 15.232 1.00 86.12 114 GLY A N 1
ATOM 932 C CA . GLY A 1 114 ? -17.293 -16.481 14.183 1.00 86.12 114 GLY A CA 1
ATOM 933 C C . GLY A 1 114 ? -17.709 -17.875 14.664 1.00 86.12 114 GLY A C 1
ATOM 934 O O . GLY A 1 114 ? -17.552 -18.841 13.918 1.00 86.12 114 GLY A O 1
ATOM 935 N N . GLU A 1 115 ? -18.239 -18.011 15.883 1.00 87.19 115 GLU A N 1
ATOM 936 C CA . GLU A 1 115 ? -18.777 -19.286 16.367 1.00 87.19 115 GLU A CA 1
ATOM 937 C C . GLU A 1 115 ? -20.128 -19.589 15.695 1.00 87.19 115 GLU A C 1
ATOM 939 O O . GLU A 1 115 ? -21.031 -18.750 15.680 1.00 87.19 115 GLU A O 1
ATOM 944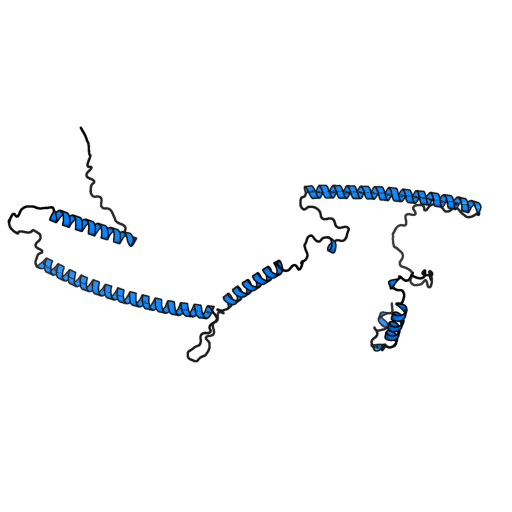 N N . SER A 1 116 ? -20.275 -20.792 15.131 1.00 84.00 116 SER A N 1
ATOM 945 C CA . SER A 1 116 ? -21.532 -21.230 14.515 1.00 84.00 116 SER A CA 1
ATOM 946 C C . SER A 1 116 ? -22.479 -21.782 15.579 1.00 84.00 116 SER A C 1
ATOM 948 O O . SER A 1 116 ? -22.118 -22.655 16.365 1.00 84.00 116 SER A O 1
ATOM 950 N N . LEU A 1 117 ? -23.712 -21.272 15.613 1.00 86.94 117 LEU A N 1
ATOM 951 C CA . LEU A 1 117 ? -24.765 -21.863 16.436 1.00 86.94 117 LEU A CA 1
ATOM 952 C C . LEU A 1 117 ? -25.315 -23.101 15.726 1.00 86.94 117 LEU A C 1
ATOM 954 O O . LEU A 1 117 ? -25.489 -23.083 14.510 1.00 86.94 117 LEU A O 1
ATOM 958 N N . ALA A 1 118 ? -25.636 -24.146 16.484 1.00 89.56 118 ALA A N 1
ATOM 959 C CA . ALA A 1 118 ? -26.315 -25.336 15.983 1.00 89.56 118 ALA A CA 1
ATOM 960 C C . ALA A 1 118 ? -27.647 -25.545 16.718 1.00 89.56 118 ALA A C 1
ATOM 962 O O . ALA A 1 118 ? -27.770 -25.240 17.907 1.00 89.56 118 ALA A O 1
ATOM 963 N N . TYR A 1 119 ? -28.650 -26.066 16.010 1.00 89.06 119 TYR A N 1
ATOM 964 C CA . TYR A 1 119 ? -29.892 -26.555 16.606 1.00 89.06 119 TYR A CA 1
ATOM 965 C C . TYR A 1 119 ? -29.633 -27.811 17.455 1.00 89.06 119 TYR A C 1
ATOM 967 O O . TYR A 1 119 ? -28.564 -28.416 17.389 1.00 89.06 119 TYR A O 1
ATOM 975 N N . GLN A 1 120 ? -30.638 -28.249 18.221 1.00 87.56 120 GLN A N 1
ATOM 976 C CA . GLN A 1 120 ? -30.564 -29.496 19.003 1.00 87.56 120 GLN A CA 1
ATOM 977 C C . GLN A 1 120 ? -30.260 -30.723 18.126 1.00 87.56 120 GLN A C 1
ATOM 979 O O . GLN A 1 120 ? -29.585 -31.644 18.574 1.00 87.56 120 GLN A O 1
ATOM 984 N N . ASP A 1 121 ? -30.685 -30.683 16.860 1.00 89.25 121 ASP A N 1
ATOM 985 C CA . ASP A 1 121 ? -30.440 -31.728 15.860 1.00 89.25 121 ASP A CA 1
ATOM 986 C C . ASP A 1 121 ? -29.004 -31.710 15.293 1.00 89.25 121 ASP A C 1
ATOM 988 O O . ASP A 1 121 ? -28.672 -32.510 14.423 1.00 89.25 121 ASP A O 1
ATOM 992 N N . GLY A 1 122 ? -28.149 -30.778 15.735 1.00 88.81 122 GLY A N 1
ATOM 993 C CA . GLY A 1 122 ? -26.776 -30.606 15.245 1.00 88.81 122 GLY A CA 1
ATOM 994 C C . GLY A 1 122 ? -26.656 -29.843 13.921 1.00 88.81 122 GLY A C 1
ATOM 995 O O . GLY A 1 122 ? -25.545 -29.551 13.485 1.00 88.81 122 GLY A O 1
ATOM 996 N N . ASN A 1 123 ? -27.776 -29.476 13.291 1.00 88.25 123 ASN A N 1
ATOM 997 C CA . ASN A 1 123 ? -27.770 -28.657 12.079 1.00 88.25 123 ASN A CA 1
ATOM 998 C C . ASN A 1 123 ? -27.334 -27.214 12.403 1.00 88.25 123 ASN A C 1
ATOM 1000 O O . ASN A 1 123 ? -27.852 -26.643 13.367 1.00 88.25 123 ASN A O 1
ATOM 1004 N N . PRO A 1 124 ? -26.424 -26.600 11.625 1.00 89.50 124 PRO A N 1
ATOM 1005 C CA . PRO A 1 124 ? -26.019 -25.213 11.834 1.00 89.50 124 PRO A CA 1
ATOM 1006 C C . PRO A 1 124 ? -27.190 -24.255 11.573 1.00 89.50 124 PRO A C 1
ATOM 1008 O O . PRO A 1 124 ? -27.980 -24.450 10.650 1.00 89.50 124 PRO A O 1
ATOM 1011 N N . VAL A 1 125 ? -27.299 -23.210 12.392 1.00 89.62 125 VAL A N 1
ATOM 1012 C CA . VAL A 1 125 ? -28.274 -22.131 12.217 1.00 89.62 125 VAL A CA 1
ATOM 1013 C C . VAL A 1 125 ? -27.786 -21.235 11.083 1.00 89.62 125 VAL A C 1
ATOM 1015 O O . VAL A 1 125 ? -26.792 -20.524 11.228 1.00 89.62 125 VAL A O 1
ATOM 1018 N N . GLU A 1 126 ? -28.478 -21.276 9.948 1.00 89.00 126 GLU A N 1
ATOM 1019 C CA . GLU A 1 126 ? -28.210 -20.382 8.825 1.00 89.00 126 GLU A CA 1
ATOM 1020 C C . GLU A 1 126 ? -28.802 -18.998 9.114 1.00 89.00 126 GLU A C 1
ATOM 1022 O O . GLU A 1 126 ? -29.991 -18.849 9.409 1.00 89.00 126 GLU A O 1
ATOM 1027 N N . PHE A 1 127 ? -27.962 -17.970 9.040 1.00 89.06 127 PHE A N 1
ATOM 1028 C CA . PHE A 1 127 ? -28.380 -16.586 9.198 1.00 89.06 127 PHE A CA 1
ATOM 1029 C C . PHE A 1 127 ? -28.392 -15.901 7.843 1.00 89.06 127 PHE A C 1
ATOM 1031 O O . PHE A 1 127 ? -27.482 -16.074 7.043 1.00 89.06 127 PHE A O 1
ATOM 1038 N N . LEU A 1 128 ? -29.385 -15.043 7.620 1.00 91.06 128 LEU A N 1
ATOM 1039 C CA . LEU A 1 128 ? -29.413 -14.181 6.438 1.00 91.06 128 LEU A CA 1
ATOM 1040 C C . LEU A 1 128 ? -28.289 -13.123 6.456 1.00 91.06 128 LEU A C 1
ATOM 1042 O O . LEU A 1 128 ? -27.992 -12.517 5.432 1.00 91.06 128 LEU A O 1
ATOM 1046 N N . VAL A 1 129 ? -27.701 -12.867 7.629 1.00 88.12 129 VAL A N 1
ATOM 1047 C CA . VAL A 1 129 ? -26.660 -11.858 7.841 1.00 88.12 129 VAL A CA 1
ATOM 1048 C C . VAL A 1 129 ? -25.337 -12.538 8.174 1.00 88.12 129 VAL A C 1
ATOM 1050 O O . VAL A 1 129 ? -25.256 -13.326 9.116 1.00 88.12 129 VAL A O 1
ATOM 1053 N N . ASP A 1 130 ? -24.283 -12.145 7.467 1.00 87.69 130 ASP A N 1
ATOM 1054 C CA . ASP A 1 130 ? -22.911 -12.564 7.743 1.00 87.69 130 ASP A CA 1
ATOM 1055 C C . ASP A 1 130 ? -22.340 -11.805 8.953 1.00 87.69 130 ASP A C 1
ATOM 1057 O O . ASP A 1 130 ? -21.804 -10.702 8.820 1.00 87.69 130 ASP A O 1
ATOM 1061 N N . PHE A 1 131 ? -22.385 -12.397 10.149 1.00 88.44 131 PHE A N 1
ATOM 1062 C CA . PHE A 1 131 ? -21.794 -11.777 11.350 1.00 88.44 131 PHE A CA 1
ATOM 1063 C C . PHE A 1 131 ? -20.274 -11.577 11.257 1.00 88.44 131 PHE A C 1
ATOM 1065 O O . PHE A 1 131 ? -19.721 -10.693 11.910 1.00 88.44 131 PHE A O 1
ATOM 1072 N N . THR A 1 132 ? -19.597 -12.347 10.403 1.00 88.50 132 THR A N 1
ATOM 1073 C CA . THR A 1 132 ? -18.149 -12.248 10.176 1.00 88.50 132 THR A CA 1
ATOM 1074 C C . THR A 1 132 ? -17.767 -11.148 9.185 1.00 88.50 132 THR A C 1
ATOM 1076 O O . THR A 1 132 ? -16.582 -10.852 9.051 1.00 88.50 132 THR A O 1
ATOM 1079 N N . ALA A 1 133 ? -18.727 -10.512 8.498 1.00 89.81 133 ALA A N 1
ATOM 1080 C CA . ALA A 1 133 ? -18.440 -9.497 7.482 1.00 89.81 133 ALA A CA 1
ATOM 1081 C C . ALA A 1 133 ? -17.648 -8.312 8.050 1.00 89.81 133 ALA A C 1
ATOM 1083 O O . ALA A 1 133 ? -16.641 -7.921 7.467 1.00 89.81 133 ALA A O 1
ATOM 1084 N N . LYS A 1 134 ? -18.043 -7.812 9.228 1.00 87.94 134 LYS A N 1
ATOM 1085 C CA . LYS A 1 134 ? -17.346 -6.705 9.896 1.00 87.94 134 LYS A CA 1
ATOM 1086 C C . LYS A 1 134 ? -15.925 -7.087 10.314 1.00 87.94 134 LYS A C 1
ATOM 1088 O O . LYS A 1 134 ? -14.995 -6.328 10.082 1.00 87.94 134 LYS A O 1
ATOM 1093 N N . ALA A 1 135 ? -15.751 -8.279 10.887 1.00 88.19 135 ALA A N 1
ATOM 1094 C CA . ALA A 1 135 ? -14.430 -8.772 11.275 1.00 88.19 135 ALA A CA 1
ATOM 1095 C C . ALA A 1 135 ? -13.503 -8.928 10.056 1.00 88.19 135 ALA A C 1
ATOM 1097 O O . ALA A 1 135 ? -12.327 -8.583 10.130 1.00 88.19 135 ALA A O 1
ATOM 1098 N N . ARG A 1 136 ? -14.041 -9.388 8.915 1.00 88.88 136 ARG A N 1
ATOM 1099 C CA . ARG A 1 136 ? -13.301 -9.454 7.646 1.00 88.88 136 ARG A CA 1
ATOM 1100 C C . ARG A 1 136 ? -12.935 -8.068 7.118 1.00 88.88 136 ARG A C 1
ATOM 1102 O O . ARG A 1 136 ? -11.805 -7.886 6.693 1.00 88.88 136 ARG A O 1
ATOM 1109 N N . GLU A 1 137 ? -13.854 -7.105 7.151 1.00 90.56 137 GLU A N 1
ATOM 1110 C CA . GLU A 1 137 ? -13.603 -5.725 6.710 1.00 90.56 137 GLU A CA 1
ATOM 1111 C C . GLU A 1 137 ? -12.523 -5.038 7.559 1.00 90.56 137 GLU A C 1
ATOM 1113 O O . GLU A 1 137 ? -11.605 -4.425 7.016 1.00 90.56 137 GLU A O 1
ATOM 1118 N N . ASP A 1 138 ? -12.589 -5.189 8.884 1.00 89.94 138 ASP A N 1
ATOM 1119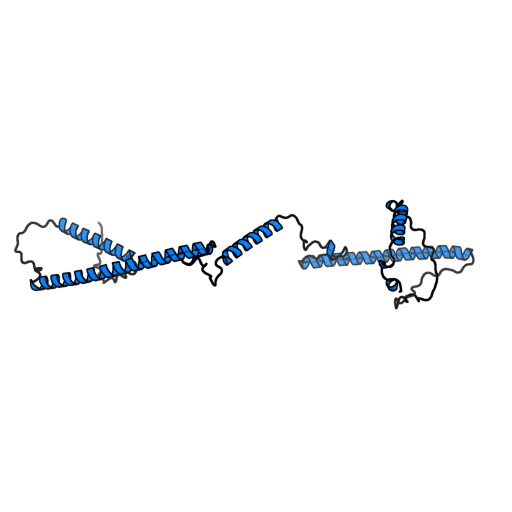 C CA . ASP A 1 138 ? -11.583 -4.652 9.801 1.00 89.94 138 ASP A CA 1
ATOM 1120 C C . ASP A 1 138 ? -10.196 -5.281 9.560 1.00 89.94 138 ASP A C 1
ATOM 1122 O O . ASP A 1 138 ? -9.187 -4.572 9.590 1.00 89.94 138 ASP A O 1
ATOM 1126 N N . GLU A 1 139 ? -10.137 -6.585 9.268 1.00 91.44 139 GLU A N 1
ATOM 1127 C CA . GLU A 1 139 ? -8.892 -7.272 8.906 1.00 91.44 139 GLU A CA 1
ATOM 1128 C C . GLU A 1 139 ? -8.360 -6.820 7.539 1.00 91.44 139 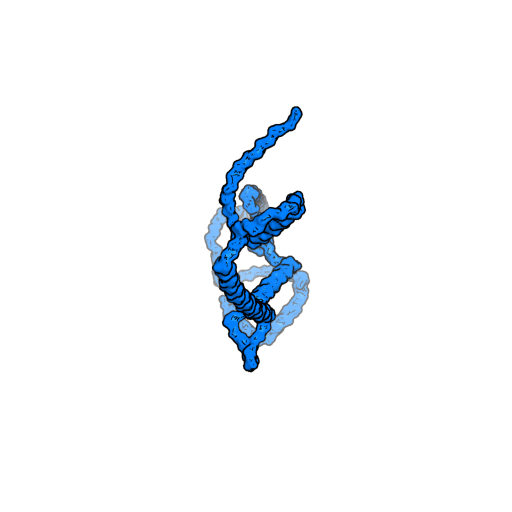GLU A C 1
ATOM 1130 O O . GLU A 1 139 ? -7.168 -6.549 7.414 1.00 91.44 139 GLU A O 1
ATOM 1135 N N . CYS A 1 140 ? -9.225 -6.665 6.531 1.00 92.38 140 CYS A N 1
ATOM 1136 C CA . CYS A 1 140 ? -8.845 -6.107 5.231 1.00 92.38 140 CYS A CA 1
ATOM 1137 C C . CYS A 1 140 ? -8.256 -4.703 5.384 1.00 92.38 140 CYS A C 1
ATOM 1139 O O . CYS A 1 140 ? -7.177 -4.445 4.859 1.00 92.38 140 CYS A O 1
ATOM 1141 N N . ARG A 1 141 ? -8.896 -3.831 6.173 1.00 93.25 141 ARG A N 1
ATOM 1142 C CA . ARG A 1 141 ? -8.377 -2.488 6.467 1.00 93.25 141 ARG A CA 1
ATOM 1143 C C . ARG A 1 141 ? -6.997 -2.547 7.128 1.00 93.25 141 ARG A C 1
ATOM 1145 O O . ARG A 1 141 ? -6.106 -1.795 6.749 1.00 93.25 141 ARG A O 1
ATOM 1152 N N . ARG A 1 142 ? -6.796 -3.461 8.084 1.00 93.62 142 ARG A N 1
ATOM 1153 C CA . ARG A 1 142 ? -5.497 -3.665 8.748 1.00 93.62 142 ARG A CA 1
ATOM 1154 C C . ARG A 1 142 ? -4.417 -4.112 7.759 1.00 93.62 142 ARG A C 1
ATOM 1156 O O . ARG A 1 142 ? -3.309 -3.585 7.794 1.00 93.62 142 ARG A O 1
ATOM 1163 N N . ILE A 1 143 ? -4.742 -5.048 6.867 1.00 92.75 143 ILE A N 1
ATOM 1164 C CA . ILE A 1 143 ? -3.831 -5.520 5.816 1.00 92.75 143 ILE A CA 1
ATOM 1165 C C . ILE A 1 143 ? -3.494 -4.383 4.843 1.00 92.75 143 ILE A C 1
ATOM 1167 O O . ILE A 1 143 ? -2.319 -4.180 4.556 1.00 92.75 143 ILE A O 1
ATOM 1171 N N . GLU A 1 144 ? -4.478 -3.604 4.390 1.00 90.31 144 GLU A N 1
ATOM 1172 C CA . GLU A 1 144 ? -4.266 -2.448 3.506 1.00 90.31 144 GLU A CA 1
ATOM 1173 C C . GLU A 1 144 ? -3.370 -1.381 4.152 1.00 90.31 144 GLU A C 1
ATOM 1175 O O . GLU A 1 144 ? -2.465 -0.848 3.508 1.00 90.31 144 GLU A O 1
ATOM 1180 N N . GLU A 1 145 ? -3.574 -1.082 5.438 1.00 91.50 145 GLU A N 1
ATOM 1181 C CA . GLU A 1 145 ? -2.718 -0.168 6.200 1.00 91.50 145 GLU A CA 1
ATOM 1182 C C . GLU A 1 145 ? -1.285 -0.706 6.333 1.00 91.50 145 GLU A C 1
ATOM 1184 O O . GLU A 1 145 ? -0.321 0.044 6.157 1.00 91.50 145 GLU A O 1
ATOM 1189 N N . GLU A 1 146 ? -1.120 -2.007 6.593 1.00 90.94 146 GLU A N 1
ATOM 1190 C CA . GLU A 1 146 ? 0.193 -2.653 6.622 1.00 90.94 146 GLU A CA 1
ATOM 1191 C C . GLU A 1 146 ? 0.877 -2.649 5.251 1.00 90.94 146 GLU A C 1
ATOM 1193 O O . GLU A 1 146 ? 2.083 -2.408 5.179 1.00 90.94 146 GLU A O 1
ATOM 1198 N N . GLU A 1 147 ? 0.146 -2.923 4.170 1.00 86.00 147 GLU A N 1
ATOM 1199 C CA . GLU A 1 147 ? 0.652 -2.878 2.797 1.00 86.00 147 GLU A CA 1
ATOM 1200 C C . GLU A 1 147 ? 1.057 -1.463 2.407 1.00 86.00 147 GLU A C 1
ATOM 1202 O O . GLU A 1 147 ? 2.145 -1.274 1.867 1.00 86.00 147 GLU A O 1
ATOM 1207 N N . LYS A 1 148 ? 0.255 -0.457 2.762 1.00 86.62 148 LYS A N 1
ATOM 1208 C CA . LYS A 1 148 ? 0.595 0.951 2.561 1.00 86.62 148 LYS A CA 1
ATOM 1209 C C . LYS A 1 148 ? 1.845 1.340 3.346 1.00 86.62 148 LYS A C 1
ATOM 1211 O O . LYS A 1 148 ? 2.758 1.930 2.778 1.00 86.62 148 LYS A O 1
ATOM 1216 N N . ALA A 1 149 ? 1.949 0.940 4.613 1.00 87.75 149 ALA A N 1
ATOM 1217 C CA . ALA A 1 149 ? 3.141 1.184 5.423 1.00 87.75 149 ALA A CA 1
ATOM 1218 C C . ALA A 1 149 ? 4.377 0.433 4.891 1.00 87.75 149 ALA A C 1
ATOM 1220 O O . ALA A 1 149 ? 5.496 0.932 4.999 1.00 87.75 149 ALA A O 1
ATOM 1221 N N . LYS A 1 150 ? 4.206 -0.769 4.324 1.00 84.94 150 LYS A N 1
ATOM 1222 C CA . LYS A 1 150 ? 5.273 -1.524 3.646 1.00 84.94 150 LYS A CA 1
ATOM 1223 C C . LYS A 1 150 ? 5.677 -0.850 2.333 1.00 84.94 150 LYS A C 1
ATOM 1225 O O . LYS A 1 150 ? 6.872 -0.768 2.079 1.00 84.94 150 LYS A O 1
ATOM 1230 N N . ALA A 1 151 ? 4.730 -0.327 1.555 1.00 81.25 151 ALA A N 1
ATOM 1231 C CA . ALA A 1 151 ? 4.983 0.419 0.323 1.00 81.25 151 ALA A CA 1
ATOM 1232 C C . ALA A 1 151 ? 5.720 1.739 0.602 1.00 81.25 151 ALA A C 1
ATOM 1234 O O . ALA A 1 151 ? 6.708 2.037 -0.060 1.00 81.25 151 ALA A O 1
ATOM 1235 N N . GLU A 1 152 ? 5.311 2.475 1.640 1.00 78.69 152 GLU A N 1
ATOM 1236 C CA . GLU A 1 152 ? 5.993 3.689 2.112 1.00 78.69 152 GLU A CA 1
ATOM 1237 C C . GLU A 1 152 ? 7.416 3.403 2.623 1.00 78.69 152 GLU A C 1
ATOM 1239 O O . GLU A 1 152 ? 8.317 4.216 2.431 1.00 78.69 152 GLU A O 1
ATOM 1244 N N . LYS A 1 153 ? 7.638 2.245 3.264 1.00 78.12 153 LYS A N 1
ATOM 1245 C CA . LYS A 1 153 ? 8.971 1.801 3.714 1.00 78.12 153 LYS A CA 1
ATOM 1246 C C . LYS A 1 153 ? 9.821 1.210 2.593 1.00 78.12 153 LYS A C 1
ATOM 1248 O O . LYS A 1 153 ? 11.043 1.186 2.716 1.00 78.12 153 LYS A O 1
ATOM 1253 N N . SER A 1 154 ? 9.202 0.669 1.548 1.00 71.62 154 SER A N 1
ATOM 1254 C CA . SER A 1 154 ? 9.928 0.082 0.432 1.00 71.62 154 SER A CA 1
ATOM 1255 C C . SER A 1 154 ? 10.586 1.191 -0.384 1.00 71.62 154 SER A C 1
ATOM 1257 O O . SER A 1 154 ? 9.923 2.075 -0.908 1.00 71.62 154 SER A O 1
ATOM 1259 N N . GLU A 1 155 ? 11.906 1.124 -0.529 1.00 63.94 155 GLU A N 1
ATOM 1260 C CA . GLU A 1 155 ? 12.733 2.072 -1.294 1.00 63.94 155 GLU A CA 1
ATOM 1261 C C . GLU A 1 155 ? 12.540 1.936 -2.825 1.00 63.94 155 GLU A C 1
ATOM 1263 O O . GLU A 1 155 ? 13.316 2.455 -3.627 1.00 63.94 155 GLU A O 1
ATOM 1268 N N . ALA A 1 156 ? 11.504 1.203 -3.253 1.00 70.75 156 ALA A N 1
ATOM 1269 C CA . ALA A 1 156 ? 11.125 1.037 -4.645 1.00 70.75 156 ALA A CA 1
ATOM 1270 C C . ALA A 1 156 ? 10.509 2.347 -5.149 1.00 70.75 156 ALA A C 1
ATOM 1272 O O . ALA A 1 156 ? 9.321 2.613 -4.983 1.00 70.75 156 ALA A O 1
ATOM 1273 N N . VAL A 1 157 ? 11.358 3.184 -5.744 1.00 59.62 157 VAL A N 1
ATOM 1274 C CA . VAL A 1 157 ? 10.998 4.492 -6.296 1.00 59.62 157 VAL A CA 1
ATOM 1275 C C . VAL A 1 157 ? 9.944 4.321 -7.398 1.00 59.62 157 VAL A C 1
ATOM 1277 O O . VAL A 1 157 ? 10.263 4.055 -8.558 1.00 59.62 157 VAL A O 1
ATOM 1280 N N . HIS A 1 158 ? 8.668 4.472 -7.044 1.00 61.44 158 HIS A N 1
ATOM 1281 C CA . HIS A 1 158 ? 7.619 4.756 -8.013 1.00 61.44 158 HIS A CA 1
ATOM 1282 C C . HIS A 1 158 ? 7.822 6.178 -8.546 1.00 61.44 158 HIS A C 1
ATOM 1284 O O . HIS A 1 158 ? 8.110 7.094 -7.779 1.00 61.44 158 HIS A O 1
ATOM 1290 N N . PHE A 1 159 ? 7.693 6.321 -9.868 1.00 54.94 159 PHE A N 1
ATOM 1291 C CA . PHE A 1 159 ? 7.721 7.563 -10.647 1.00 54.94 159 PHE A CA 1
ATOM 1292 C C . PHE A 1 159 ? 7.446 8.828 -9.816 1.00 54.94 159 PHE A C 1
ATOM 1294 O O . PHE A 1 159 ? 6.330 9.048 -9.342 1.00 54.94 159 PHE A O 1
ATOM 1301 N N . VAL A 1 160 ? 8.460 9.681 -9.674 1.00 60.91 160 VAL A N 1
ATOM 1302 C CA . VAL A 1 160 ? 8.287 11.008 -9.084 1.00 60.91 160 VAL A CA 1
ATOM 1303 C C . VAL A 1 160 ? 7.799 11.926 -10.198 1.00 60.91 160 VAL A C 1
ATOM 1305 O O . VAL A 1 160 ? 8.470 12.080 -11.211 1.00 60.91 160 VAL A O 1
ATOM 1308 N N . ALA A 1 161 ? 6.643 12.569 -10.016 1.00 59.47 161 ALA A N 1
ATOM 1309 C CA . ALA A 1 161 ? 6.017 13.439 -11.022 1.00 59.47 161 ALA A CA 1
ATOM 1310 C C . ALA A 1 161 ? 6.890 14.632 -11.486 1.00 59.47 161 ALA A C 1
ATOM 1312 O O . ALA A 1 161 ? 6.560 15.280 -12.474 1.00 59.47 161 ALA A O 1
ATOM 1313 N N . ASN A 1 162 ? 8.013 14.880 -10.805 1.00 62.25 162 ASN A N 1
ATOM 1314 C CA . ASN A 1 162 ? 9.022 15.882 -11.150 1.00 62.25 162 ASN A CA 1
ATOM 1315 C C . ASN A 1 162 ? 10.203 15.296 -11.967 1.00 62.25 162 ASN A C 1
ATOM 1317 O O . ASN A 1 162 ? 11.184 15.988 -12.223 1.00 62.25 162 ASN A O 1
ATOM 1321 N N . GLU A 1 163 ? 10.164 14.019 -12.369 1.00 63.53 163 GLU A N 1
ATOM 1322 C CA . GLU A 1 163 ? 11.180 13.403 -13.238 1.00 63.53 163 GLU A CA 1
ATOM 1323 C C . GLU A 1 163 ? 10.908 13.712 -14.720 1.00 63.53 163 GLU A C 1
ATOM 1325 O O . GLU A 1 163 ? 10.435 12.894 -15.510 1.00 63.53 163 GLU A O 1
ATOM 1330 N N . GLU A 1 164 ? 11.246 14.932 -15.117 1.00 62.72 164 GLU A N 1
ATOM 1331 C CA . GLU A 1 164 ? 10.978 15.499 -16.446 1.00 62.72 164 GLU A CA 1
ATOM 1332 C C . GLU A 1 164 ? 11.787 14.869 -17.589 1.00 62.72 164 GLU A C 1
ATOM 1334 O O . GLU A 1 164 ? 11.383 14.905 -18.755 1.00 62.72 164 GLU A O 1
ATOM 1339 N N . GLN A 1 165 ? 12.929 14.255 -17.275 1.00 60.91 165 GLN A N 1
ATOM 1340 C CA . GLN A 1 165 ? 13.897 13.838 -18.292 1.00 60.91 165 GLN A CA 1
ATOM 1341 C C . GLN A 1 165 ? 13.409 12.670 -19.164 1.00 60.91 165 GLN A C 1
ATOM 1343 O O . GLN A 1 165 ? 13.870 12.532 -20.298 1.00 60.91 165 GLN A O 1
ATOM 1348 N N . ARG A 1 166 ? 12.473 11.836 -18.681 1.00 67.06 166 ARG A N 1
ATOM 1349 C CA . ARG A 1 166 ? 11.995 10.660 -19.436 1.00 67.06 166 ARG A CA 1
ATOM 1350 C C . ARG A 1 166 ? 10.852 10.963 -20.406 1.00 67.06 166 ARG A C 1
ATOM 1352 O O . ARG A 1 166 ? 10.778 10.315 -21.444 1.00 67.06 166 ARG A O 1
ATOM 1359 N N . LEU A 1 167 ? 9.969 11.910 -20.085 1.00 66.00 167 LEU A N 1
ATOM 1360 C CA . LEU A 1 167 ? 8.735 12.148 -20.850 1.00 66.00 167 LEU A CA 1
ATOM 1361 C C . LEU A 1 167 ? 8.906 13.178 -21.972 1.00 66.00 167 LEU A C 1
ATOM 1363 O O . LEU A 1 167 ? 8.323 13.013 -23.041 1.00 66.00 167 LEU A O 1
ATOM 1367 N N . TYR A 1 168 ? 9.708 14.222 -21.752 1.00 66.69 168 TYR A N 1
ATOM 1368 C CA . TYR A 1 168 ? 9.683 15.409 -22.616 1.00 66.69 168 TYR A CA 1
ATOM 1369 C C . TYR A 1 168 ? 11.011 15.711 -23.334 1.00 66.69 168 TYR A C 1
ATOM 1371 O O . TYR A 1 168 ? 11.105 16.672 -24.101 1.00 66.69 168 TYR A O 1
ATOM 1379 N N . GLY A 1 169 ? 12.021 14.852 -23.160 1.00 75.75 169 GLY A N 1
ATOM 1380 C CA . GLY A 1 169 ? 13.323 14.970 -23.820 1.00 75.75 169 GLY A CA 1
ATOM 1381 C C . GLY A 1 169 ? 14.146 16.181 -23.359 1.00 75.75 169 GLY A C 1
ATOM 1382 O O . GLY A 1 169 ? 13.732 16.974 -22.520 1.00 75.75 169 GLY A O 1
ATOM 1383 N N . ALA A 1 170 ? 15.343 16.342 -23.928 1.00 78.19 170 ALA A N 1
ATOM 1384 C CA . ALA A 1 170 ? 16.317 17.355 -23.498 1.00 78.19 170 ALA A CA 1
ATOM 1385 C C . ALA A 1 170 ? 15.900 18.819 -23.762 1.00 78.19 170 ALA A C 1
ATOM 1387 O O . ALA A 1 170 ? 16.591 19.736 -23.328 1.00 78.19 170 ALA A O 1
ATOM 1388 N N . SER A 1 171 ? 14.814 19.049 -24.506 1.00 77.56 171 SER A N 1
ATOM 1389 C CA . SER A 1 171 ? 14.297 20.386 -24.822 1.00 77.56 171 SER A CA 1
ATOM 1390 C C . SER A 1 171 ? 13.176 20.849 -23.893 1.00 77.56 171 SER A C 1
ATOM 1392 O O . SER A 1 171 ? 12.631 21.930 -24.106 1.00 77.56 171 SER A O 1
ATOM 1394 N N . HIS A 1 172 ? 12.779 20.037 -22.914 1.00 82.88 172 HIS A N 1
ATOM 1395 C CA . HIS A 1 172 ? 11.744 20.424 -21.968 1.00 82.88 172 HIS A CA 1
ATOM 1396 C C . HIS A 1 172 ? 12.292 21.365 -20.900 1.00 82.88 172 HIS A C 1
ATOM 1398 O O . HIS A 1 172 ? 13.367 21.135 -20.353 1.00 82.88 172 HIS A O 1
ATOM 1404 N N . PHE A 1 173 ? 11.529 22.411 -20.604 1.00 84.44 173 PHE A N 1
ATOM 1405 C CA . PHE A 1 173 ? 11.802 23.350 -19.529 1.00 84.44 173 PHE A CA 1
ATOM 1406 C C . PHE A 1 173 ? 10.521 23.508 -18.718 1.00 84.44 173 PHE A C 1
ATOM 1408 O O . PHE A 1 173 ? 9.490 23.904 -19.271 1.00 84.44 173 PHE A O 1
ATOM 1415 N N . THR A 1 174 ? 10.566 23.194 -17.428 1.00 85.56 174 THR A N 1
ATOM 1416 C CA . THR A 1 174 ? 9.431 23.434 -16.539 1.00 85.56 174 THR A CA 1
ATOM 1417 C C . THR A 1 174 ? 9.474 24.827 -15.964 1.00 85.56 174 THR A C 1
ATOM 1419 O O . THR A 1 174 ? 10.429 25.215 -15.294 1.00 85.56 174 THR A O 1
ATOM 1422 N N . PHE A 1 175 ? 8.385 25.552 -16.178 1.00 89.56 175 PHE A N 1
ATOM 1423 C CA . PHE A 1 175 ? 8.189 26.850 -15.564 1.00 89.56 175 PHE A CA 1
ATOM 1424 C C . PHE A 1 175 ? 7.747 26.728 -14.111 1.00 89.56 175 PHE A C 1
ATOM 1426 O O . PHE A 1 175 ? 7.015 25.806 -13.737 1.00 89.56 175 PHE A O 1
ATOM 1433 N N . SER A 1 176 ? 8.093 27.736 -13.317 1.00 90.56 176 SER A N 1
ATOM 1434 C CA . SER A 1 176 ? 7.540 27.908 -11.984 1.00 90.56 176 SER A CA 1
ATOM 1435 C C . SER A 1 176 ? 6.005 27.954 -12.009 1.00 90.56 176 SER A C 1
ATOM 1437 O O . SER A 1 176 ? 5.356 28.422 -12.958 1.00 90.56 176 SER A O 1
ATOM 1439 N N . GLN A 1 177 ? 5.393 27.474 -10.926 1.00 89.69 177 GLN A N 1
ATOM 1440 C CA . GLN A 1 177 ? 3.949 27.594 -10.726 1.00 89.69 177 GLN A CA 1
ATOM 1441 C C . GLN A 1 177 ? 3.532 29.042 -10.440 1.00 89.69 177 GLN A C 1
ATOM 1443 O O . GLN A 1 177 ? 2.409 29.414 -10.768 1.00 89.69 177 GLN A O 1
ATOM 1448 N N . SER A 1 178 ? 4.419 29.871 -9.874 1.00 94.62 178 SER A N 1
ATOM 1449 C CA . SER A 1 178 ? 4.107 31.279 -9.635 1.00 94.62 178 SER A CA 1
ATOM 1450 C C . SER A 1 178 ? 4.213 32.095 -10.924 1.00 94.62 178 SER A C 1
ATOM 1452 O O . SER A 1 178 ? 5.203 32.026 -11.652 1.00 94.62 178 SER A O 1
ATOM 1454 N N . GLU A 1 179 ? 3.190 32.903 -11.200 1.00 95.88 179 GLU A N 1
ATOM 1455 C CA . GLU A 1 179 ? 3.089 33.657 -12.455 1.00 95.88 179 GLU A CA 1
ATOM 1456 C C . GLU A 1 179 ? 4.241 34.650 -12.644 1.00 95.88 179 GLU A C 1
ATOM 1458 O O . GLU A 1 179 ? 4.781 34.752 -13.743 1.00 95.88 179 GLU A O 1
ATOM 1463 N N . ALA A 1 180 ? 4.663 35.334 -11.575 1.00 96.44 180 ALA A N 1
ATOM 1464 C CA . ALA A 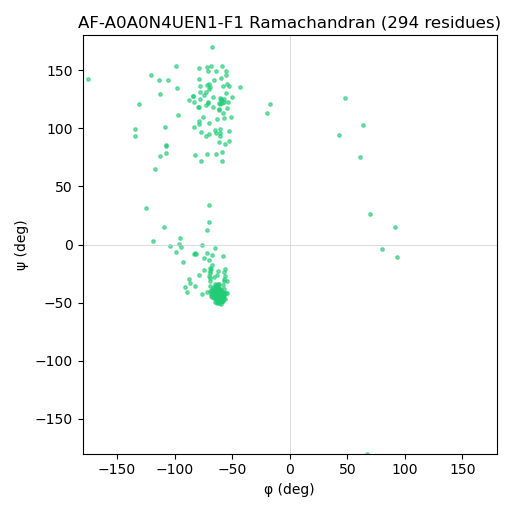1 180 ? 5.762 36.297 -11.634 1.00 96.44 180 ALA A CA 1
ATOM 1465 C C . ALA A 1 180 ? 7.092 35.631 -12.028 1.00 96.44 180 ALA A C 1
ATOM 1467 O O . ALA A 1 180 ? 7.733 36.065 -12.984 1.00 96.44 180 ALA A O 1
ATOM 1468 N N . LYS A 1 181 ? 7.462 34.525 -11.364 1.00 96.06 181 LYS A N 1
ATOM 1469 C CA . LYS A 1 181 ? 8.695 33.786 -11.688 1.00 96.06 181 LYS A CA 1
ATOM 1470 C C . LYS A 1 181 ? 8.617 33.154 -13.075 1.00 96.06 181 LYS A C 1
ATOM 1472 O O . LYS A 1 181 ? 9.570 33.244 -13.836 1.00 96.06 181 LYS A O 1
ATOM 1477 N N . ARG A 1 182 ? 7.457 32.607 -13.457 1.00 95.81 182 ARG A N 1
ATOM 1478 C CA . ARG A 1 182 ? 7.221 32.087 -14.813 1.00 95.81 182 ARG A CA 1
ATOM 1479 C C . ARG A 1 182 ? 7.449 33.151 -15.883 1.00 95.81 182 ARG A C 1
ATOM 1481 O O . ARG A 1 182 ? 8.023 32.857 -16.925 1.00 95.81 182 ARG A O 1
ATOM 1488 N N . GLN A 1 183 ? 6.982 34.380 -15.663 1.00 97.00 183 GLN A N 1
ATOM 1489 C CA . GLN A 1 183 ? 7.198 35.477 -16.608 1.00 97.00 183 GLN A CA 1
ATOM 1490 C C . GLN A 1 183 ? 8.676 35.868 -16.711 1.00 97.00 183 GLN A C 1
ATOM 1492 O O . GLN A 1 183 ? 9.133 36.198 -17.803 1.00 97.00 183 GLN A O 1
ATOM 1497 N N . GLU A 1 184 ? 9.418 35.837 -15.604 1.00 97.12 184 GLU A N 1
ATOM 1498 C CA . GLU A 1 184 ? 10.868 36.069 -15.589 1.00 97.12 184 GLU A CA 1
ATOM 1499 C C . GLU A 1 184 ? 11.618 34.976 -16.364 1.00 97.12 184 GLU A C 1
ATOM 1501 O O . GLU A 1 184 ? 12.363 35.293 -17.289 1.00 97.12 184 GLU A O 1
ATOM 1506 N N . GLU A 1 185 ? 11.330 33.704 -16.084 1.00 95.88 185 GLU A N 1
ATOM 1507 C CA . GLU A 1 185 ? 11.893 32.543 -16.792 1.00 95.88 185 GLU A CA 1
ATOM 1508 C C . GLU A 1 185 ? 11.578 32.582 -18.298 1.00 95.88 185 GLU A C 1
ATOM 1510 O O . GLU A 1 185 ? 12.439 32.334 -19.144 1.00 95.88 185 GLU A O 1
ATOM 1515 N N . MET A 1 186 ? 10.345 32.954 -18.661 1.00 96.31 186 MET A N 1
ATOM 1516 C CA . MET A 1 186 ? 9.940 33.139 -20.058 1.00 96.31 186 MET A CA 1
ATOM 1517 C C . MET A 1 186 ? 10.740 34.245 -20.753 1.00 96.31 186 MET A C 1
ATOM 1519 O O . MET A 1 186 ? 11.121 34.087 -21.916 1.00 96.31 186 MET A O 1
ATOM 1523 N N . LYS A 1 187 ? 10.996 35.367 -20.069 1.00 97.00 187 LYS A N 1
ATOM 1524 C CA . LYS A 1 187 ? 11.814 36.464 -20.610 1.00 97.00 187 LYS A CA 1
ATOM 1525 C C . LYS A 1 187 ? 13.256 36.011 -20.816 1.00 97.00 187 LYS A C 1
ATOM 1527 O O . LYS A 1 187 ? 13.794 36.215 -21.902 1.00 97.00 187 LYS A O 1
ATOM 1532 N N . GLU A 1 188 ? 13.838 35.327 -19.835 1.00 96.50 188 GLU A N 1
ATOM 1533 C CA . GLU A 1 188 ? 15.192 34.775 -19.930 1.00 96.50 188 GLU A CA 1
ATOM 1534 C C . GLU A 1 188 ? 15.330 33.808 -21.122 1.00 96.50 188 GLU A C 1
ATOM 1536 O O . GLU A 1 188 ? 16.256 33.923 -21.932 1.00 96.50 188 GLU A O 1
ATOM 1541 N N . LEU A 1 189 ? 14.362 32.904 -21.305 1.00 95.31 189 LEU A N 1
ATOM 1542 C CA . LEU A 1 189 ? 14.347 31.954 -22.420 1.00 95.31 189 LEU A CA 1
ATOM 1543 C C . LEU A 1 189 ? 14.238 32.651 -23.788 1.00 95.31 189 LEU A C 1
ATOM 1545 O O . LEU A 1 189 ? 14.893 32.245 -24.759 1.00 95.31 189 LEU A O 1
ATOM 1549 N N . LEU A 1 190 ? 13.445 33.723 -23.885 1.00 96.69 190 LEU A N 1
ATOM 1550 C CA . LEU A 1 190 ? 13.350 34.539 -25.098 1.00 96.69 190 LEU A CA 1
ATOM 1551 C C . LEU A 1 190 ? 14.671 35.252 -25.409 1.00 96.69 190 LEU A C 1
ATOM 1553 O O . LEU A 1 190 ? 15.100 35.253 -26.565 1.00 96.69 190 LEU A O 1
ATOM 1557 N N . GLU A 1 191 ? 15.352 35.797 -24.402 1.00 97.38 191 GLU A N 1
ATOM 1558 C CA . GLU A 1 191 ? 16.666 36.424 -24.567 1.00 97.38 191 GLU A CA 1
ATOM 1559 C C . GLU A 1 191 ? 17.725 35.421 -25.048 1.00 97.38 191 GLU A C 1
ATOM 1561 O O . GLU A 1 191 ? 18.471 35.709 -25.988 1.00 97.38 191 GLU A O 1
ATOM 1566 N N . LEU A 1 192 ? 17.777 34.218 -24.465 1.00 95.81 192 LEU A N 1
ATOM 1567 C CA . LEU A 1 192 ? 18.675 33.141 -24.908 1.00 95.81 192 LEU A CA 1
ATOM 1568 C C . LEU A 1 192 ? 18.383 32.702 -26.348 1.00 95.81 192 LEU A C 1
ATOM 1570 O O . LEU A 1 192 ? 19.302 32.463 -27.141 1.00 95.81 192 LEU A O 1
ATOM 1574 N N . THR A 1 193 ? 17.102 32.649 -26.713 1.00 95.75 193 THR A N 1
ATOM 1575 C CA . THR A 1 193 ? 16.670 32.348 -28.081 1.00 95.75 193 THR A CA 1
ATOM 1576 C C . THR A 1 193 ? 17.148 33.423 -29.057 1.00 95.75 193 THR A C 1
ATOM 1578 O O . THR A 1 193 ? 17.669 33.093 -30.124 1.00 95.75 193 THR A O 1
ATOM 1581 N N . GLN A 1 194 ? 17.025 34.705 -28.701 1.00 97.12 194 GLN A N 1
ATOM 1582 C CA . GLN A 1 194 ? 17.521 35.816 -29.517 1.00 97.12 194 GLN A CA 1
ATOM 1583 C C . GLN A 1 194 ? 19.048 35.780 -29.661 1.00 97.12 194 GLN A C 1
ATOM 1585 O O . GLN A 1 194 ? 19.547 35.869 -30.782 1.00 97.12 194 GLN A O 1
ATOM 1590 N N . LYS A 1 195 ? 19.787 35.549 -28.568 1.00 97.25 195 LYS A N 1
ATOM 1591 C CA . LYS A 1 195 ? 21.253 35.380 -28.596 1.00 97.25 195 LYS A CA 1
ATOM 1592 C C . LYS A 1 195 ? 21.665 34.251 -29.548 1.00 97.25 195 LYS A C 1
ATOM 1594 O O . LYS A 1 195 ? 22.500 34.453 -30.425 1.00 97.25 195 LYS A O 1
ATOM 1599 N N . THR A 1 196 ? 20.995 33.099 -29.463 1.00 96.56 196 THR A N 1
ATOM 1600 C CA . THR A 1 196 ? 21.255 31.945 -30.340 1.00 96.56 196 THR A CA 1
ATOM 1601 C C . THR A 1 196 ? 20.968 32.253 -31.812 1.00 96.56 196 THR A C 1
ATOM 1603 O O . THR A 1 196 ? 21.701 31.791 -32.686 1.00 96.56 196 THR A O 1
ATOM 1606 N N . LYS A 1 197 ? 19.913 33.023 -32.114 1.00 96.62 197 LYS A N 1
ATOM 1607 C CA . LYS A 1 197 ? 19.609 33.462 -33.488 1.00 96.62 197 LYS A CA 1
ATOM 1608 C C . LYS A 1 197 ? 20.720 34.352 -34.042 1.00 96.62 197 LYS A C 1
ATOM 1610 O O . LYS A 1 197 ? 21.246 34.043 -35.107 1.00 96.62 197 LYS A O 1
ATOM 1615 N N . VAL A 1 198 ? 21.140 35.358 -33.275 1.00 97.06 198 VAL A N 1
ATOM 1616 C CA . VAL A 1 198 ? 22.238 36.262 -33.649 1.00 97.06 198 VAL A CA 1
ATOM 1617 C C . VAL A 1 198 ? 23.539 35.487 -33.883 1.00 97.06 198 VAL A C 1
ATOM 1619 O O . VAL A 1 198 ? 24.234 35.715 -34.871 1.00 97.06 198 VAL A O 1
ATOM 1622 N N . ASP A 1 199 ? 23.872 34.528 -33.019 1.00 97.00 199 ASP A N 1
ATOM 1623 C CA . ASP A 1 199 ? 25.087 33.723 -33.183 1.00 97.00 199 ASP A CA 1
ATOM 1624 C C . ASP A 1 199 ? 25.008 32.772 -34.386 1.00 97.00 199 ASP A C 1
ATOM 1626 O O . ASP A 1 199 ? 26.005 32.568 -35.088 1.00 97.00 199 ASP A O 1
ATOM 1630 N N . ARG A 1 200 ? 23.825 32.212 -34.674 1.00 95.88 200 ARG A N 1
ATOM 1631 C CA . ARG A 1 200 ? 23.587 31.413 -35.888 1.00 95.88 200 ARG A CA 1
ATOM 1632 C C . ARG A 1 200 ? 23.750 32.252 -37.153 1.00 95.88 200 ARG A C 1
ATOM 1634 O O . ARG A 1 200 ? 24.381 31.770 -38.092 1.00 95.88 200 ARG A O 1
ATOM 1641 N N . GLU A 1 201 ? 23.242 33.481 -37.168 1.00 95.56 201 GLU A N 1
ATOM 1642 C CA . GLU A 1 201 ? 23.400 34.429 -38.280 1.00 95.56 201 GLU A CA 1
ATOM 1643 C C . GLU A 1 201 ? 24.871 34.797 -38.489 1.00 95.56 201 GLU A C 1
ATOM 1645 O O . GLU A 1 201 ? 25.404 34.581 -39.575 1.00 95.56 201 GLU A O 1
ATOM 1650 N N . LYS A 1 202 ? 25.585 35.200 -37.430 1.00 96.31 202 LYS A N 1
ATOM 1651 C CA . LYS A 1 202 ? 27.034 35.472 -37.491 1.00 96.31 202 LYS A CA 1
ATOM 1652 C C . LYS A 1 202 ? 27.827 34.276 -38.013 1.00 96.31 202 LYS A C 1
ATOM 1654 O O . LYS A 1 202 ? 28.755 34.427 -38.809 1.00 96.31 202 LYS A O 1
ATOM 1659 N N . ARG A 1 203 ? 27.482 33.062 -37.569 1.00 96.19 203 ARG A N 1
ATOM 1660 C CA . ARG A 1 203 ? 28.122 31.829 -38.043 1.00 96.19 203 ARG A CA 1
ATOM 1661 C C . ARG A 1 203 ? 27.819 31.570 -39.517 1.00 96.19 203 ARG A C 1
ATOM 1663 O O . ARG A 1 203 ? 28.729 31.160 -40.236 1.00 96.19 203 ARG A O 1
ATOM 1670 N N . LYS A 1 204 ? 26.581 31.801 -39.959 1.00 93.50 204 LYS A N 1
ATOM 1671 C CA . LYS A 1 204 ? 26.176 31.697 -41.366 1.00 93.50 204 LYS A CA 1
ATOM 1672 C C . LYS A 1 204 ? 26.983 32.674 -42.224 1.00 93.50 204 LYS A C 1
ATOM 1674 O O . LYS A 1 204 ? 27.662 32.225 -43.140 1.00 93.50 204 LYS A O 1
ATOM 1679 N N . GLU A 1 205 ? 27.045 33.950 -41.843 1.00 93.31 205 GLU A N 1
ATOM 1680 C CA . GLU A 1 205 ? 27.853 34.965 -42.535 1.00 93.31 205 GLU A CA 1
ATOM 1681 C C . GLU A 1 205 ? 29.344 34.597 -42.590 1.00 93.31 205 GLU A C 1
ATOM 1683 O O . GLU A 1 205 ? 30.017 34.795 -43.603 1.00 93.31 205 GLU A O 1
ATOM 1688 N N . PHE A 1 206 ? 29.896 34.060 -41.497 1.00 93.81 206 PHE A N 1
ATOM 1689 C CA . PHE A 1 206 ? 31.292 33.625 -41.456 1.00 93.81 206 PHE A CA 1
ATOM 1690 C C . PHE A 1 206 ? 31.558 32.459 -42.418 1.00 93.81 206 PHE A C 1
ATOM 1692 O O . PHE A 1 206 ? 32.581 32.439 -43.109 1.00 93.81 206 PHE A O 1
ATOM 1699 N N . LEU A 1 207 ? 30.643 31.487 -42.470 1.00 93.81 207 LE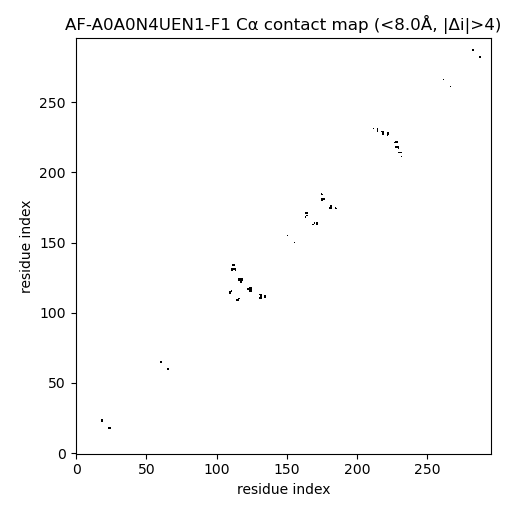U A N 1
ATOM 1700 C CA . LEU A 1 207 ? 30.722 30.364 -43.401 1.00 93.81 207 LEU A CA 1
ATOM 1701 C C . LEU A 1 207 ? 30.588 30.836 -44.852 1.00 93.81 207 LEU A C 1
ATOM 1703 O O . LEU A 1 207 ? 31.419 30.450 -45.669 1.00 93.81 207 LEU A O 1
ATOM 1707 N N . GLU A 1 208 ? 29.651 31.736 -45.150 1.00 90.19 208 GLU A N 1
ATOM 1708 C CA . GLU A 1 208 ? 29.480 32.335 -46.479 1.00 90.19 208 GLU A CA 1
ATOM 1709 C C . GLU A 1 208 ? 30.734 33.098 -46.922 1.00 90.19 208 GLU A C 1
ATOM 1711 O O . GLU A 1 208 ? 31.250 32.859 -48.011 1.00 90.19 208 GLU A O 1
ATOM 1716 N N . LYS A 1 209 ? 31.320 33.938 -46.057 1.00 92.69 209 LYS A N 1
ATOM 1717 C CA . LYS A 1 209 ? 32.598 34.623 -46.340 1.00 92.69 209 LYS A CA 1
ATOM 1718 C C . LYS A 1 209 ? 33.719 33.628 -46.650 1.00 92.69 209 LYS A C 1
ATOM 1720 O O . LYS A 1 209 ? 34.494 33.834 -47.586 1.00 92.69 209 LYS A O 1
ATOM 1725 N N . ARG A 1 210 ? 33.809 32.531 -45.891 1.00 93.19 210 ARG A N 1
ATOM 1726 C CA . ARG A 1 210 ? 34.801 31.466 -46.113 1.00 93.19 210 ARG A CA 1
ATOM 1727 C C . ARG A 1 210 ? 34.557 30.725 -47.430 1.00 93.19 210 ARG A C 1
ATOM 1729 O O . ARG A 1 210 ? 35.521 30.371 -48.113 1.00 93.19 210 ARG A O 1
ATOM 1736 N N . GLU A 1 211 ? 33.302 30.480 -47.785 1.00 90.06 211 GLU A N 1
ATOM 1737 C CA . GLU A 1 211 ? 32.914 29.869 -49.056 1.00 90.06 211 GLU A CA 1
ATOM 1738 C C . GLU A 1 211 ? 33.230 30.785 -50.237 1.00 90.06 211 GLU A C 1
ATOM 1740 O O . GLU A 1 211 ? 33.873 30.330 -51.180 1.00 90.06 211 GLU A O 1
ATOM 1745 N N . LEU A 1 212 ? 32.908 32.077 -50.151 1.00 90.19 212 LEU A N 1
ATOM 1746 C CA . LEU A 1 212 ? 33.257 33.077 -51.161 1.00 90.19 212 LEU A CA 1
ATOM 1747 C C . LEU A 1 212 ? 34.770 33.152 -51.382 1.00 90.19 212 LEU A C 1
ATOM 1749 O O . LEU A 1 212 ? 35.224 33.026 -52.516 1.00 90.19 212 LEU A O 1
ATOM 1753 N N . GLN A 1 213 ? 35.569 33.242 -50.314 1.00 93.00 213 GLN A N 1
ATOM 1754 C CA . GLN A 1 213 ? 37.036 33.217 -50.418 1.00 93.00 213 GLN A CA 1
ATOM 1755 C C . GLN A 1 213 ? 37.552 31.916 -51.048 1.00 93.00 213 GLN A C 1
ATOM 1757 O O . GLN A 1 213 ? 38.520 31.917 -51.813 1.00 93.00 213 GLN A O 1
ATOM 1762 N N . LYS A 1 214 ? 36.930 30.775 -50.729 1.00 91.94 214 LYS A N 1
ATOM 1763 C CA . LYS A 1 214 ? 37.277 29.483 -51.331 1.00 91.94 214 LYS A CA 1
ATOM 1764 C C . LYS A 1 214 ? 36.946 29.468 -52.826 1.00 91.94 214 LYS A C 1
ATOM 1766 O O . LYS A 1 214 ? 37.776 29.005 -53.608 1.00 91.94 214 LYS A O 1
ATOM 1771 N N . ILE A 1 215 ? 35.777 29.971 -53.219 1.00 90.44 215 ILE A N 1
ATOM 1772 C CA . ILE A 1 215 ? 35.348 30.087 -54.619 1.00 90.44 215 ILE A CA 1
ATOM 1773 C C . ILE A 1 215 ? 36.282 31.030 -55.379 1.00 90.44 215 ILE A C 1
ATOM 1775 O O . ILE A 1 215 ? 36.772 30.660 -56.442 1.00 90.44 215 ILE A O 1
ATOM 1779 N N . GLU A 1 216 ? 36.633 32.179 -54.807 1.00 91.50 216 GLU A N 1
ATOM 1780 C CA . GLU A 1 216 ? 37.578 33.136 -55.388 1.00 91.50 216 GLU A CA 1
ATOM 1781 C C . GLU A 1 216 ? 38.960 32.501 -55.625 1.00 91.50 216 GLU A C 1
ATOM 1783 O O . GLU A 1 216 ? 39.504 32.556 -56.734 1.00 91.50 216 GLU A O 1
ATOM 1788 N N . ARG A 1 217 ? 39.509 31.812 -54.611 1.00 92.31 217 ARG A N 1
ATOM 1789 C CA . ARG A 1 217 ? 40.774 31.064 -54.733 1.00 92.31 217 ARG A CA 1
ATOM 1790 C C . ARG A 1 217 ? 40.706 30.016 -55.843 1.00 92.31 217 ARG A C 1
ATOM 1792 O O . ARG A 1 217 ? 41.653 29.891 -56.620 1.00 92.31 217 ARG A O 1
ATOM 1799 N N . LEU A 1 218 ? 39.600 29.277 -55.937 1.00 91.81 218 LEU A N 1
ATOM 1800 C CA . LEU A 1 218 ? 39.389 28.286 -56.991 1.00 91.81 218 LEU A CA 1
ATOM 1801 C C . LEU A 1 218 ? 39.274 28.937 -58.373 1.00 91.81 218 LEU A C 1
ATOM 1803 O O . LEU A 1 218 ? 39.883 28.440 -59.316 1.00 91.81 218 LEU A O 1
ATOM 1807 N N . ASN A 1 219 ? 38.564 30.056 -58.503 1.00 92.44 219 ASN A N 1
ATOM 1808 C CA . ASN A 1 219 ? 38.417 30.773 -59.769 1.00 92.44 219 ASN A CA 1
ATOM 1809 C C . ASN A 1 219 ? 39.763 31.309 -60.265 1.00 92.44 219 ASN A C 1
ATOM 1811 O O . ASN A 1 219 ? 40.068 31.185 -61.448 1.00 92.44 219 ASN A O 1
ATOM 1815 N N . LYS A 1 220 ? 40.642 31.777 -59.370 1.00 92.69 220 LYS A N 1
ATOM 1816 C CA . LYS A 1 220 ? 42.024 32.143 -59.727 1.00 92.69 220 LYS A CA 1
ATOM 1817 C C . LYS A 1 220 ? 42.814 30.965 -60.312 1.00 92.69 220 LYS A C 1
ATOM 1819 O O . LYS A 1 220 ? 43.579 31.148 -61.257 1.00 92.69 220 LYS A O 1
ATOM 1824 N N . VAL A 1 221 ? 42.634 29.755 -59.776 1.00 92.06 221 VAL A N 1
ATOM 1825 C CA . VAL A 1 221 ? 43.256 28.533 -60.317 1.00 92.06 221 VAL A CA 1
ATOM 1826 C C . VAL A 1 221 ? 42.612 28.124 -61.644 1.00 92.06 221 VAL A C 1
ATOM 1828 O O . VAL A 1 221 ? 43.334 27.775 -62.575 1.00 92.06 221 VAL A O 1
ATOM 1831 N N . ARG A 1 222 ? 41.283 28.213 -61.770 1.00 92.62 222 ARG A N 1
ATOM 1832 C CA . ARG A 1 222 ? 40.563 27.902 -63.016 1.00 92.62 222 ARG A CA 1
ATOM 1833 C C . ARG A 1 222 ? 40.953 28.821 -64.166 1.00 92.62 222 ARG A C 1
ATOM 1835 O O . ARG A 1 222 ? 41.244 28.309 -65.241 1.00 92.62 222 ARG A O 1
ATOM 1842 N N . LYS A 1 223 ? 41.111 30.128 -63.914 1.00 90.12 223 LYS A N 1
ATOM 1843 C CA . LYS A 1 223 ? 41.649 31.101 -64.885 1.00 90.12 223 LYS A CA 1
ATOM 1844 C C . LYS A 1 223 ? 43.015 30.684 -65.426 1.00 90.12 223 LYS A C 1
ATOM 1846 O O . LYS A 1 223 ? 43.245 30.742 -66.625 1.00 90.12 223 LYS A O 1
ATOM 1851 N N . ARG A 1 224 ? 43.904 30.183 -64.561 1.00 91.62 224 ARG A N 1
ATOM 1852 C CA . ARG A 1 224 ? 45.227 29.667 -64.967 1.00 91.62 224 ARG A CA 1
ATOM 1853 C C . ARG A 1 224 ? 45.156 28.378 -65.789 1.00 91.62 224 ARG A C 1
ATOM 1855 O O . ARG A 1 224 ? 46.128 28.036 -66.451 1.00 91.62 224 ARG A O 1
ATOM 1862 N N . LYS A 1 225 ? 44.053 27.634 -65.697 1.00 93.56 225 LYS A N 1
ATOM 1863 C CA . LYS A 1 225 ? 43.830 26.363 -66.400 1.00 93.56 225 LYS A CA 1
ATOM 1864 C C . LYS A 1 225 ? 42.881 26.486 -67.598 1.00 93.56 225 LYS A C 1
ATOM 1866 O O . LYS A 1 225 ? 42.654 25.478 -68.252 1.00 93.56 225 LYS A O 1
ATOM 1871 N N . GLY A 1 226 ? 42.338 27.674 -67.879 1.00 89.25 226 GLY A N 1
ATOM 1872 C CA . GLY A 1 226 ? 41.367 27.883 -68.958 1.00 89.25 226 GLY A CA 1
ATOM 1873 C C . GLY A 1 226 ? 39.992 27.246 -68.710 1.00 89.25 226 GLY A C 1
ATOM 1874 O O . GLY A 1 226 ? 39.318 26.897 -69.670 1.00 89.25 226 GLY A O 1
ATOM 1875 N N . LEU A 1 227 ? 39.585 27.053 -67.447 1.00 89.44 227 LEU A N 1
ATOM 1876 C CA . LEU A 1 227 ? 38.257 26.528 -67.084 1.00 89.44 227 LEU A CA 1
ATOM 1877 C C . LEU A 1 227 ? 37.287 27.658 -66.703 1.00 89.44 227 LEU A C 1
ATOM 1879 O O . LEU A 1 227 ? 37.710 28.687 -66.173 1.00 89.44 227 LEU A O 1
ATOM 1883 N N . GLU A 1 228 ? 35.987 27.416 -66.891 1.00 87.25 228 GLU A N 1
ATOM 1884 C CA . GLU A 1 228 ? 34.905 28.330 -66.497 1.00 87.25 228 GLU A CA 1
ATOM 1885 C C . GLU A 1 228 ? 34.888 28.625 -64.987 1.00 87.25 228 GLU A C 1
ATOM 1887 O O . GLU A 1 228 ? 35.169 27.763 -64.151 1.00 87.25 228 GLU A O 1
ATOM 1892 N N . GLU A 1 229 ? 34.547 29.860 -64.621 1.00 86.69 229 GLU A N 1
ATOM 1893 C CA . GLU A 1 229 ? 34.477 30.302 -63.228 1.00 86.69 229 GLU A CA 1
ATOM 1894 C C . GLU A 1 229 ? 33.273 29.685 -62.497 1.00 86.69 229 GLU A C 1
ATOM 1896 O O . GLU A 1 229 ? 32.157 29.660 -63.013 1.00 86.69 229 GLU A O 1
ATOM 1901 N N . ILE A 1 230 ? 33.473 29.235 -61.252 1.00 84.38 230 ILE A N 1
ATOM 1902 C CA . ILE A 1 230 ? 32.352 28.867 -60.383 1.00 84.38 230 ILE A CA 1
ATOM 1903 C C . ILE A 1 230 ? 31.668 30.151 -59.934 1.00 84.38 230 ILE A C 1
ATOM 1905 O O . ILE A 1 230 ? 32.280 30.981 -59.255 1.00 84.38 230 ILE A O 1
ATOM 1909 N N . LYS A 1 231 ? 30.386 30.285 -60.275 1.00 81.31 231 LYS A N 1
ATOM 1910 C CA . LYS A 1 231 ? 29.515 31.312 -59.704 1.00 81.31 231 LYS A CA 1
ATOM 1911 C C . LYS A 1 231 ? 29.242 30.976 -58.231 1.00 81.31 231 LYS A C 1
ATOM 1913 O O . LYS A 1 231 ? 29.029 29.798 -57.925 1.00 81.31 231 LYS A O 1
ATOM 1918 N N . PRO A 1 232 ? 29.262 31.965 -57.316 1.00 77.44 232 PRO A N 1
ATOM 1919 C CA . PRO A 1 232 ? 28.778 31.742 -55.960 1.00 77.44 232 PRO A CA 1
ATOM 1920 C C . PRO A 1 232 ? 27.343 31.209 -56.028 1.00 77.44 232 PRO A C 1
ATOM 1922 O O . PRO A 1 232 ? 26.626 31.575 -56.965 1.00 77.44 232 PRO A O 1
ATOM 1925 N N . PRO A 1 233 ? 26.932 30.328 -55.101 1.00 68.31 233 PRO A N 1
ATOM 1926 C CA . PRO A 1 233 ? 25.552 29.875 -55.053 1.00 68.31 233 PRO A CA 1
ATOM 1927 C C . PRO A 1 233 ? 24.673 31.108 -54.828 1.00 68.31 233 PRO A C 1
ATOM 1929 O O . PRO A 1 233 ? 24.598 31.629 -53.720 1.00 68.31 233 PRO A O 1
ATOM 1932 N N . SER A 1 234 ? 24.070 31.632 -55.898 1.00 62.50 234 SER A N 1
ATOM 1933 C CA . SER A 1 234 ? 23.002 32.612 -55.763 1.00 62.50 234 SER A CA 1
ATOM 1934 C C . SER A 1 234 ? 21.852 31.916 -55.059 1.00 62.50 234 SER A C 1
ATOM 1936 O O . SER A 1 234 ? 21.678 30.709 -55.239 1.00 62.50 234 SER A O 1
ATOM 1938 N N . GLU A 1 235 ? 21.073 32.674 -54.299 1.00 59.19 235 GLU A N 1
ATOM 1939 C CA . GLU A 1 235 ? 19.801 32.269 -53.711 1.00 59.19 235 GLU A CA 1
ATOM 1940 C C . GLU A 1 235 ? 18.828 31.839 -54.820 1.00 59.19 235 GLU A C 1
ATOM 1942 O O . GLU A 1 235 ? 17.879 32.531 -55.174 1.00 59.19 235 GLU A O 1
ATOM 1947 N N . ILE A 1 236 ? 19.071 30.682 -55.430 1.00 52.84 236 ILE A N 1
ATOM 1948 C CA . ILE A 1 236 ? 18.030 29.925 -56.087 1.00 52.84 236 ILE A CA 1
ATOM 1949 C C . ILE A 1 236 ? 17.153 29.553 -54.907 1.00 52.84 236 ILE A C 1
ATOM 1951 O O . ILE A 1 236 ? 17.509 28.676 -54.118 1.00 52.84 236 ILE A O 1
ATOM 1955 N N . ALA A 1 237 ? 16.077 30.315 -54.723 1.00 51.03 237 ALA A N 1
ATOM 1956 C CA . ALA A 1 237 ? 14.967 29.935 -53.882 1.00 51.03 237 ALA A CA 1
ATOM 1957 C C . ALA A 1 237 ? 14.484 28.595 -54.431 1.00 51.03 237 ALA A C 1
ATOM 1959 O O . ALA A 1 237 ? 13.646 28.534 -55.328 1.00 51.03 237 ALA A O 1
ATOM 1960 N N . VAL A 1 238 ? 15.100 27.513 -53.955 1.00 53.31 238 VAL A N 1
ATOM 1961 C CA . VAL A 1 238 ? 14.574 26.176 -54.128 1.00 53.31 238 VAL A CA 1
ATOM 1962 C C . VAL A 1 238 ? 13.278 26.245 -53.350 1.00 53.31 238 VAL A C 1
ATOM 1964 O O . VAL A 1 238 ? 13.270 26.219 -52.120 1.00 53.31 238 VAL A O 1
ATOM 1967 N N . GLN A 1 239 ? 12.188 26.497 -54.068 1.00 56.66 239 GLN A N 1
ATOM 1968 C CA . GLN A 1 239 ? 10.863 26.243 -53.561 1.00 56.66 239 GLN A CA 1
ATOM 1969 C C . GLN A 1 239 ? 10.916 24.801 -53.070 1.00 56.66 239 GLN A C 1
ATOM 1971 O O . GLN A 1 239 ? 11.064 23.883 -53.869 1.00 56.66 239 GLN A O 1
ATOM 1976 N N . TYR A 1 240 ? 10.869 24.603 -51.752 1.00 57.75 240 TYR A N 1
ATOM 1977 C CA . TYR A 1 240 ? 10.783 23.288 -51.110 1.00 57.75 240 TYR A CA 1
ATOM 1978 C C . TYR A 1 240 ? 9.399 22.649 -51.355 1.00 57.75 240 TYR A C 1
ATOM 1980 O O . TYR A 1 240 ? 8.842 21.988 -50.485 1.00 57.75 240 TYR A O 1
ATOM 1988 N N . LEU A 1 241 ? 8.828 22.911 -52.529 1.00 56.56 241 LEU A N 1
ATOM 1989 C CA . LEU A 1 241 ? 7.625 22.314 -53.060 1.00 56.56 241 LEU A CA 1
ATOM 1990 C C . LEU A 1 241 ? 8.069 20.987 -53.681 1.00 56.56 241 LEU A C 1
ATOM 1992 O O . LEU A 1 241 ? 8.687 20.955 -54.740 1.00 56.56 241 LEU A O 1
ATOM 1996 N N . ASP A 1 242 ? 7.807 19.936 -52.909 1.00 58.72 242 ASP A N 1
ATOM 1997 C CA . ASP A 1 242 ? 7.910 18.511 -53.209 1.00 58.72 242 ASP A CA 1
ATOM 1998 C C . ASP A 1 242 ? 9.319 17.983 -53.512 1.00 58.72 242 ASP A C 1
ATOM 2000 O O . ASP A 1 242 ? 9.858 18.103 -54.608 1.00 58.72 242 ASP A O 1
ATOM 2004 N N . ILE A 1 243 ? 9.915 17.313 -52.515 1.00 63.34 243 ILE A N 1
ATOM 2005 C CA . ILE A 1 243 ? 11.011 16.367 -52.759 1.00 63.34 243 ILE A CA 1
ATOM 2006 C C . ILE A 1 243 ? 10.444 15.323 -53.733 1.00 63.34 243 ILE A C 1
ATOM 2008 O O . ILE A 1 243 ? 9.538 14.590 -53.326 1.00 63.34 243 ILE A O 1
ATOM 2012 N N . PRO A 1 244 ? 10.922 15.236 -54.987 1.00 68.69 244 PRO A N 1
ATOM 2013 C CA . PRO A 1 244 ? 10.423 14.226 -55.904 1.00 68.69 244 PRO A CA 1
ATOM 2014 C C . PRO A 1 244 ? 10.722 12.853 -55.300 1.00 68.69 244 PRO A C 1
ATOM 2016 O O . PRO A 1 244 ? 11.866 12.574 -54.916 1.00 68.69 244 PRO A O 1
ATOM 2019 N N . LEU A 1 245 ? 9.685 12.019 -55.166 1.00 68.38 245 LEU A N 1
ATOM 2020 C CA . LEU A 1 245 ? 9.874 10.614 -54.821 1.00 68.38 245 LEU A CA 1
ATOM 2021 C C . LEU A 1 245 ? 10.853 10.007 -55.842 1.00 68.38 245 LEU A C 1
ATOM 2023 O O . LEU A 1 245 ? 10.769 10.346 -57.023 1.00 68.38 245 LEU A O 1
ATOM 2027 N N . PRO A 1 246 ? 11.811 9.167 -55.415 1.00 69.81 246 PRO A N 1
ATOM 2028 C CA . PRO A 1 246 ? 12.724 8.519 -56.347 1.00 69.81 246 PRO A CA 1
ATOM 2029 C C . PRO A 1 246 ? 11.922 7.725 -57.384 1.00 69.81 246 PRO A C 1
ATOM 2031 O O . PRO A 1 246 ? 11.152 6.854 -56.996 1.00 69.81 246 PRO A O 1
ATOM 2034 N N . ASP A 1 247 ? 12.099 8.023 -58.674 1.00 63.19 247 ASP A N 1
ATOM 2035 C CA . ASP A 1 247 ? 11.538 7.203 -59.751 1.00 63.19 247 ASP A CA 1
ATOM 2036 C C . ASP A 1 247 ? 12.082 5.769 -59.615 1.00 63.19 247 ASP A C 1
ATOM 2038 O O . ASP A 1 247 ? 13.303 5.566 -59.662 1.00 63.19 247 ASP A O 1
ATOM 2042 N N . ASP A 1 248 ? 11.192 4.784 -59.469 1.00 61.56 248 ASP A N 1
ATOM 2043 C CA . ASP A 1 248 ? 11.531 3.373 -59.216 1.00 61.56 248 ASP A CA 1
ATOM 2044 C C . ASP A 1 248 ? 12.299 2.685 -60.376 1.00 61.56 248 ASP A C 1
ATOM 2046 O O . ASP A 1 248 ? 12.795 1.570 -60.224 1.00 61.56 248 ASP A O 1
ATOM 2050 N N . ASP A 1 249 ? 12.534 3.375 -61.500 1.00 58.59 249 ASP A N 1
ATOM 2051 C CA . ASP A 1 249 ? 13.033 2.772 -62.746 1.00 58.59 249 ASP A CA 1
ATOM 2052 C C . ASP A 1 249 ? 14.490 3.118 -63.133 1.00 58.59 249 ASP A C 1
ATOM 2054 O O . ASP A 1 249 ? 14.922 2.855 -64.259 1.00 58.59 249 ASP A O 1
ATOM 2058 N N . LYS A 1 250 ? 15.316 3.669 -62.227 1.00 54.84 250 LYS A N 1
ATOM 2059 C CA . LYS A 1 250 ? 16.760 3.897 -62.497 1.00 54.84 250 LYS A CA 1
ATOM 2060 C C . LYS A 1 250 ? 17.692 3.036 -61.650 1.00 54.84 250 LYS A C 1
ATOM 2062 O O . LYS A 1 250 ? 18.385 3.478 -60.735 1.00 54.84 250 LYS A O 1
ATOM 2067 N N . VAL A 1 251 ? 17.727 1.783 -62.086 1.00 50.31 251 VAL A N 1
ATOM 2068 C CA . VAL A 1 251 ? 18.850 0.839 -62.115 1.00 50.31 251 VAL A CA 1
ATOM 2069 C C . VAL A 1 251 ? 20.232 1.511 -61.953 1.00 50.31 251 VAL A C 1
ATOM 2071 O O . VAL A 1 251 ? 20.665 2.335 -62.753 1.00 50.31 251 VAL A O 1
ATOM 2074 N N . GLU A 1 252 ? 20.939 1.081 -60.905 1.00 47.56 252 GLU A N 1
ATOM 2075 C CA . GLU A 1 252 ? 22.402 1.073 -60.756 1.00 47.56 252 GLU A CA 1
ATOM 2076 C C . GLU A 1 252 ? 23.179 2.405 -60.803 1.00 47.56 252 GLU A C 1
ATOM 2078 O O . GLU A 1 252 ? 24.022 2.642 -61.663 1.00 47.56 252 GLU A O 1
ATOM 2083 N N . SER A 1 253 ? 23.105 3.188 -59.721 1.00 53.38 253 SER A N 1
ATOM 2084 C CA . SER A 1 253 ? 24.289 3.941 -59.272 1.00 53.38 253 SER A CA 1
ATOM 2085 C C . SER A 1 253 ? 24.861 3.313 -58.000 1.00 53.38 253 SER A C 1
ATOM 2087 O O . SER A 1 253 ? 24.578 3.710 -56.869 1.00 53.38 253 SER A O 1
ATOM 2089 N N . LYS A 1 254 ? 25.711 2.292 -58.184 1.00 54.12 254 LYS A N 1
ATOM 2090 C CA . LYS A 1 254 ? 26.553 1.717 -57.123 1.00 54.12 254 LYS A CA 1
ATOM 2091 C C . LYS A 1 254 ? 27.557 2.779 -56.650 1.00 54.12 254 LYS A C 1
ATOM 2093 O O . LYS A 1 254 ? 28.733 2.747 -57.011 1.00 54.12 254 LYS A O 1
ATOM 2098 N N . LYS A 1 255 ? 27.122 3.737 -55.822 1.00 58.91 255 LYS A N 1
ATOM 2099 C CA . LYS A 1 255 ? 28.042 4.546 -55.012 1.00 58.91 255 LYS A CA 1
ATOM 2100 C C . LYS A 1 255 ? 28.845 3.551 -54.182 1.00 58.91 255 LYS A C 1
ATOM 2102 O O . LYS A 1 255 ? 28.284 2.910 -53.296 1.00 58.91 255 LYS A O 1
ATOM 2107 N N . LYS A 1 256 ? 30.132 3.381 -54.507 1.00 59.12 256 LYS A N 1
ATOM 2108 C CA . LYS A 1 256 ? 31.065 2.524 -53.764 1.00 59.12 256 LYS A CA 1
ATOM 2109 C C . LYS A 1 256 ? 31.008 2.941 -52.292 1.00 59.12 256 LYS A C 1
ATOM 2111 O O . LYS A 1 256 ? 31.599 3.953 -51.913 1.00 59.12 256 LYS A O 1
ATOM 2116 N N . LYS A 1 257 ? 30.237 2.216 -51.474 1.00 60.62 257 LYS A N 1
ATOM 2117 C CA . LYS A 1 257 ? 30.191 2.434 -50.027 1.00 60.62 257 LYS A CA 1
ATOM 2118 C C . LYS A 1 257 ? 31.614 2.190 -49.536 1.00 60.62 257 LYS A C 1
ATOM 2120 O O . LYS A 1 257 ? 32.176 1.128 -49.795 1.00 60.62 257 LYS A O 1
ATOM 2125 N N . LYS A 1 258 ? 32.227 3.201 -48.911 1.00 67.62 258 LYS A N 1
ATOM 2126 C CA . LYS A 1 258 ? 33.543 3.039 -48.280 1.00 67.62 258 LYS A CA 1
ATOM 2127 C C . LYS A 1 258 ? 33.452 1.827 -47.341 1.00 67.62 258 LYS A C 1
ATOM 2129 O O . LYS A 1 258 ? 32.429 1.721 -46.658 1.00 67.62 258 LYS A O 1
ATOM 2134 N N . PRO A 1 259 ? 34.452 0.927 -47.315 1.00 72.06 259 PRO A N 1
ATOM 2135 C CA . PRO A 1 259 ? 34.427 -0.209 -46.403 1.00 72.06 259 PRO A CA 1
ATOM 2136 C C . PRO A 1 259 ? 34.205 0.323 -44.985 1.00 72.06 259 PRO A C 1
ATOM 2138 O O . PRO A 1 259 ? 34.923 1.217 -44.528 1.00 72.06 259 PRO A O 1
ATOM 2141 N N . ILE A 1 260 ? 33.139 -0.151 -44.340 1.00 74.06 260 ILE A N 1
ATOM 2142 C CA . ILE A 1 260 ? 32.758 0.270 -42.993 1.00 74.06 260 ILE A CA 1
ATOM 2143 C C . ILE A 1 260 ? 33.921 -0.110 -42.077 1.00 74.06 260 ILE A C 1
ATOM 2145 O O . ILE A 1 260 ? 34.324 -1.271 -42.036 1.00 74.06 260 ILE A O 1
ATOM 2149 N N . LYS A 1 261 ? 34.500 0.869 -41.374 1.00 81.12 261 LYS A N 1
ATOM 2150 C CA . LYS A 1 261 ? 35.592 0.616 -40.430 1.00 81.12 261 LYS A CA 1
ATOM 2151 C C . LYS A 1 261 ? 35.053 -0.287 -39.316 1.00 81.12 261 LYS A C 1
ATOM 2153 O O . LYS A 1 261 ? 34.250 0.167 -38.503 1.00 81.12 261 LYS A O 1
ATOM 2158 N N . VAL A 1 262 ? 35.467 -1.555 -39.311 1.00 80.75 262 VAL A N 1
ATOM 2159 C CA . VAL A 1 262 ? 35.090 -2.535 -38.282 1.00 80.75 262 VAL A CA 1
ATOM 2160 C C . VAL A 1 262 ? 35.563 -2.008 -36.927 1.00 80.75 262 VAL A C 1
ATOM 2162 O O . VAL A 1 262 ? 36.735 -1.655 -36.764 1.00 80.75 262 VAL A O 1
ATOM 2165 N N . ARG A 1 263 ? 34.638 -1.885 -35.970 1.00 84.88 263 ARG A N 1
ATOM 2166 C CA . ARG A 1 263 ? 34.951 -1.422 -34.611 1.00 84.88 263 ARG A CA 1
ATOM 2167 C C . ARG A 1 263 ? 35.793 -2.474 -33.899 1.00 84.88 263 ARG A C 1
ATOM 2169 O O . ARG A 1 263 ? 35.710 -3.655 -34.210 1.00 84.88 263 ARG A O 1
ATOM 2176 N N . GLU A 1 264 ? 36.595 -2.056 -32.926 1.00 86.19 264 GLU A N 1
ATOM 2177 C CA . GLU A 1 264 ? 37.540 -2.963 -32.256 1.00 86.19 264 GLU A CA 1
ATOM 2178 C C . GLU A 1 264 ? 36.849 -4.173 -31.609 1.00 86.19 264 GLU A C 1
ATOM 2180 O O . GLU A 1 264 ? 37.374 -5.275 -31.680 1.00 86.19 264 GLU A O 1
ATOM 2185 N N . TRP A 1 265 ? 35.636 -3.991 -31.080 1.00 84.31 265 TRP A N 1
ATOM 2186 C CA . TRP A 1 265 ? 34.813 -5.046 -30.473 1.00 84.31 265 TRP A CA 1
ATOM 2187 C C . TRP A 1 265 ? 34.008 -5.892 -31.482 1.00 84.31 265 TRP A C 1
ATOM 2189 O O . TRP A 1 265 ? 33.387 -6.884 -31.099 1.00 84.31 265 TRP A O 1
ATOM 2199 N N . ASP A 1 266 ? 34.018 -5.509 -32.765 1.00 82.12 266 ASP A N 1
ATOM 2200 C CA . ASP A 1 266 ? 33.488 -6.307 -33.878 1.00 82.12 266 ASP A CA 1
ATOM 2201 C C . ASP A 1 266 ? 34.594 -7.186 -34.519 1.00 82.12 266 ASP A C 1
ATOM 2203 O O . ASP A 1 266 ? 34.279 -8.149 -35.224 1.00 82.12 266 ASP A O 1
ATOM 2207 N N . LYS A 1 267 ? 35.890 -6.918 -34.251 1.00 80.50 267 LYS A N 1
ATOM 2208 C CA . LYS A 1 267 ? 37.013 -7.764 -34.709 1.00 80.50 267 LYS A CA 1
ATOM 2209 C C . LYS A 1 267 ? 36.854 -9.182 -34.130 1.00 80.50 267 LYS A C 1
ATOM 2211 O O . LYS A 1 267 ? 36.736 -9.351 -32.923 1.00 80.50 267 LYS A O 1
ATOM 2216 N N . GLY A 1 268 ? 36.843 -10.206 -34.988 1.00 80.56 268 GLY A N 1
ATOM 2217 C CA . GLY A 1 268 ? 36.711 -11.618 -34.589 1.00 80.56 268 GLY A CA 1
ATOM 2218 C C . GLY A 1 268 ? 35.280 -12.178 -34.580 1.00 80.56 268 GLY A C 1
ATOM 2219 O O . GLY A 1 268 ? 35.112 -13.397 -34.552 1.00 80.56 268 GLY A O 1
ATOM 2220 N N . LYS A 1 269 ? 34.237 -11.340 -34.709 1.00 78.06 269 LYS A N 1
ATOM 2221 C CA . LYS A 1 269 ? 32.844 -11.825 -34.826 1.00 78.06 269 LYS A CA 1
ATOM 2222 C C . LYS A 1 269 ? 32.520 -12.495 -36.170 1.00 78.06 269 LYS A C 1
ATOM 2224 O O . LYS A 1 269 ? 31.456 -13.093 -36.309 1.00 78.06 269 LYS A O 1
ATOM 2229 N N . GLU A 1 270 ? 33.430 -12.462 -37.144 1.00 73.62 270 GLU A N 1
ATOM 2230 C CA . GLU A 1 270 ? 33.264 -13.138 -38.441 1.00 73.62 270 GLU A CA 1
ATOM 2231 C C . GLU A 1 270 ? 33.143 -14.668 -38.300 1.00 73.62 270 GLU A C 1
ATOM 2233 O O . GLU A 1 270 ? 32.362 -15.293 -39.017 1.00 73.62 270 GLU A O 1
ATOM 2238 N N . ALA A 1 271 ? 33.832 -15.276 -37.324 1.00 72.00 271 ALA A N 1
ATOM 2239 C CA . ALA A 1 271 ? 33.701 -16.708 -37.038 1.00 72.00 271 ALA A CA 1
ATOM 2240 C C . ALA A 1 271 ? 32.307 -17.059 -36.485 1.00 72.00 271 ALA A C 1
ATOM 2242 O O . ALA A 1 271 ? 31.708 -18.058 -36.883 1.00 72.00 271 ALA A O 1
ATOM 2243 N N . TYR A 1 272 ? 31.757 -16.196 -35.626 1.00 71.81 272 TYR A N 1
ATOM 2244 C CA . TYR A 1 272 ? 30.396 -16.340 -35.105 1.00 71.81 272 TYR A CA 1
ATOM 2245 C C . TYR A 1 272 ? 29.346 -16.191 -36.217 1.00 71.81 272 TYR A C 1
ATOM 2247 O O . TYR A 1 272 ? 28.374 -16.942 -36.254 1.00 71.81 272 TYR A O 1
ATOM 2255 N N . MET A 1 273 ? 29.577 -15.294 -37.184 1.00 79.19 273 MET A N 1
ATOM 2256 C CA . MET A 1 273 ? 28.710 -15.159 -38.361 1.00 79.19 273 MET A CA 1
ATOM 2257 C C . MET A 1 273 ? 28.707 -16.414 -39.244 1.00 79.19 273 MET A C 1
ATOM 2259 O O . MET A 1 273 ? 27.651 -16.767 -39.761 1.00 79.19 273 MET A O 1
ATOM 2263 N N . LYS A 1 274 ? 29.833 -17.134 -39.370 1.00 82.00 274 LYS A N 1
ATOM 2264 C CA . LYS A 1 274 ? 29.871 -18.437 -40.064 1.00 82.00 274 LYS A CA 1
ATOM 2265 C C . LYS A 1 274 ? 28.964 -19.476 -39.399 1.00 82.00 274 LYS A C 1
ATOM 2267 O O . LYS A 1 274 ? 28.203 -20.130 -40.102 1.00 82.00 274 LYS A O 1
ATOM 2272 N N . TRP A 1 275 ? 29.007 -19.596 -38.067 1.00 80.69 275 TRP A N 1
ATOM 2273 C CA . TRP A 1 275 ? 28.128 -20.516 -37.332 1.00 80.69 275 TRP A CA 1
ATOM 2274 C C . TRP A 1 275 ? 26.651 -20.123 -37.457 1.00 80.69 275 TRP A C 1
ATOM 2276 O O . TRP A 1 275 ? 25.812 -20.979 -37.724 1.00 80.69 275 TRP A O 1
ATOM 2286 N N . ILE A 1 276 ? 26.333 -18.826 -37.337 1.00 81.69 276 ILE A N 1
ATOM 2287 C CA . ILE A 1 276 ? 24.961 -18.335 -37.520 1.00 81.69 276 ILE A CA 1
ATOM 2288 C C . ILE A 1 276 ? 24.446 -18.644 -38.927 1.00 81.69 276 ILE A C 1
ATOM 2290 O O . ILE A 1 276 ? 23.305 -19.078 -39.062 1.00 81.69 276 ILE A O 1
ATOM 2294 N N . ASN A 1 277 ? 25.246 -18.383 -39.963 1.00 83.50 277 ASN A N 1
ATOM 2295 C CA . ASN A 1 277 ? 24.820 -18.608 -41.341 1.00 83.50 277 ASN A CA 1
ATOM 2296 C C . ASN A 1 277 ? 24.647 -20.104 -41.625 1.00 83.50 277 ASN A C 1
ATOM 2298 O O . ASN A 1 277 ? 23.595 -20.477 -42.124 1.00 83.50 277 ASN A O 1
ATOM 2302 N N . GLY A 1 278 ? 25.560 -20.965 -41.159 1.00 84.12 278 GLY A N 1
ATOM 2303 C CA . GLY A 1 278 ? 25.368 -22.420 -41.240 1.00 84.12 278 GLY A CA 1
ATOM 2304 C C . GLY A 1 278 ? 24.075 -22.885 -40.557 1.00 84.12 278 GLY A C 1
ATOM 2305 O O . GLY A 1 278 ? 23.307 -23.643 -41.134 1.00 84.12 278 GLY A O 1
ATOM 2306 N N . ARG A 1 279 ? 23.746 -22.336 -39.377 1.00 82.44 279 ARG A N 1
ATOM 2307 C CA . ARG A 1 279 ? 22.479 -22.618 -38.670 1.00 82.44 279 ARG A CA 1
ATOM 2308 C C . ARG A 1 279 ? 21.222 -22.037 -39.321 1.00 82.44 279 ARG A C 1
ATOM 2310 O O . ARG A 1 279 ? 20.113 -22.345 -38.872 1.00 82.44 279 ARG A O 1
ATOM 2317 N N . ARG A 1 280 ? 21.362 -21.122 -40.278 1.00 81.19 280 ARG A N 1
ATOM 2318 C CA . ARG A 1 280 ? 20.247 -20.632 -41.097 1.00 81.19 280 ARG A CA 1
ATOM 2319 C C . ARG A 1 280 ? 20.073 -21.505 -42.331 1.00 81.19 280 ARG A C 1
ATOM 2321 O O . ARG A 1 280 ? 18.934 -21.824 -42.630 1.00 81.19 280 ARG A O 1
ATOM 2328 N N . ASP A 1 281 ? 21.172 -21.920 -42.955 1.00 81.94 281 ASP A N 1
ATOM 2329 C CA . ASP A 1 281 ? 21.164 -22.780 -44.142 1.00 81.94 281 ASP A CA 1
ATOM 2330 C C . ASP A 1 281 ? 20.691 -24.213 -43.817 1.00 81.94 281 ASP A C 1
ATOM 2332 O O . ASP A 1 281 ? 20.051 -24.849 -44.643 1.00 81.94 281 ASP A O 1
ATOM 2336 N N . GLU A 1 282 ? 20.949 -24.714 -42.600 1.00 82.12 282 GLU A N 1
ATOM 2337 C CA . GLU A 1 282 ? 20.440 -26.012 -42.109 1.00 82.12 282 GLU A CA 1
ATOM 2338 C C . GLU A 1 282 ? 18.944 -26.008 -41.736 1.00 82.12 282 GLU A C 1
ATOM 2340 O O . GLU A 1 282 ? 18.389 -27.063 -41.437 1.00 82.12 282 GLU A O 1
ATOM 2345 N N . ARG A 1 283 ? 18.287 -24.844 -41.651 1.00 80.94 283 ARG A N 1
ATOM 2346 C CA . ARG A 1 283 ? 16.905 -24.754 -41.159 1.00 80.94 283 ARG A CA 1
ATOM 2347 C C . ARG A 1 283 ? 15.926 -25.039 -42.294 1.00 80.94 283 ARG A C 1
ATOM 2349 O O . ARG A 1 283 ? 15.994 -24.359 -43.312 1.00 80.94 283 ARG A O 1
ATOM 2356 N N . ASP A 1 284 ? 14.994 -25.969 -42.076 1.00 75.31 284 ASP A N 1
ATOM 2357 C CA . ASP A 1 284 ? 13.924 -26.274 -43.033 1.00 75.31 284 ASP A CA 1
ATOM 2358 C C . ASP A 1 284 ? 13.210 -24.990 -43.481 1.00 75.31 284 ASP A C 1
ATOM 2360 O O . ASP A 1 284 ? 12.738 -24.202 -42.651 1.00 75.31 284 ASP A O 1
ATOM 2364 N N . GLU A 1 285 ? 13.123 -24.783 -44.800 1.00 77.94 285 GLU A N 1
ATOM 2365 C CA . GLU A 1 285 ? 12.463 -23.618 -45.412 1.00 77.94 285 GLU A CA 1
ATOM 2366 C C . GLU A 1 285 ? 10.995 -23.486 -44.970 1.00 77.94 285 GLU A C 1
ATOM 2368 O O . GLU A 1 285 ? 10.462 -22.379 -44.932 1.00 77.94 285 GLU A O 1
ATOM 2373 N N . GLU A 1 286 ? 10.371 -24.590 -44.545 1.00 80.44 286 GLU A N 1
ATOM 2374 C CA . GLU A 1 286 ? 9.008 -24.643 -44.003 1.00 80.44 286 GLU A CA 1
ATOM 2375 C C . GLU A 1 286 ? 8.837 -23.842 -42.696 1.00 80.44 286 GLU A C 1
ATOM 2377 O O . GLU A 1 286 ? 7.752 -23.337 -42.416 1.00 80.44 286 GLU A O 1
ATOM 2382 N N . PHE A 1 287 ? 9.912 -23.657 -41.918 1.00 80.94 287 PHE A N 1
ATOM 2383 C CA . PHE A 1 287 ? 9.919 -22.812 -40.714 1.00 80.94 287 PHE A CA 1
ATOM 2384 C C . PHE A 1 287 ? 10.398 -21.376 -40.979 1.00 80.94 287 PHE A C 1
ATOM 2386 O O . PHE A 1 287 ? 10.454 -20.551 -40.057 1.00 80.94 287 PHE A O 1
ATOM 2393 N N . GLY A 1 288 ? 10.779 -21.062 -42.220 1.00 79.56 288 GLY A N 1
ATOM 2394 C CA . GLY A 1 288 ? 11.069 -19.700 -42.645 1.00 79.56 288 GLY A CA 1
ATOM 2395 C C . GLY A 1 288 ? 9.786 -18.866 -42.751 1.00 79.56 288 GLY A C 1
ATOM 2396 O O . GLY A 1 288 ? 8.710 -19.408 -43.002 1.00 79.56 288 GLY A O 1
ATOM 2397 N N . PRO A 1 289 ? 9.849 -17.532 -42.578 1.00 81.19 289 PRO A N 1
ATOM 2398 C CA . PRO A 1 289 ? 8.724 -16.697 -42.973 1.00 81.19 289 PRO A CA 1
ATOM 2399 C C . PRO A 1 289 ? 8.443 -16.923 -44.473 1.00 81.19 289 PRO A C 1
ATOM 2401 O O . PRO A 1 289 ? 9.399 -16.952 -45.254 1.00 81.19 289 PRO A O 1
ATOM 2404 N N . PRO A 1 290 ? 7.169 -17.058 -44.887 1.00 83.00 290 PRO A N 1
ATOM 2405 C CA . PRO A 1 290 ? 6.782 -17.176 -46.287 1.00 83.00 290 PRO A CA 1
ATOM 2406 C C . PRO A 1 290 ? 7.531 -16.186 -47.185 1.00 83.00 290 PRO A C 1
ATOM 2408 O O . PRO A 1 290 ? 7.640 -15.000 -46.859 1.00 83.00 290 PRO A O 1
ATOM 2411 N N . SER A 1 291 ? 8.016 -16.651 -48.340 1.00 81.06 291 SER A N 1
ATOM 2412 C CA . SER A 1 291 ? 8.765 -15.812 -49.290 1.00 81.06 291 SER A CA 1
ATOM 2413 C C . SER A 1 291 ? 7.983 -14.567 -49.738 1.00 81.06 291 SER A C 1
ATOM 2415 O O . SER A 1 291 ? 8.584 -13.557 -50.104 1.00 81.06 291 SER A O 1
ATOM 2417 N N . SER A 1 292 ? 6.651 -14.595 -49.612 1.00 83.44 292 SER A N 1
ATOM 2418 C CA . SER A 1 292 ? 5.748 -13.469 -49.860 1.00 83.44 292 SER A CA 1
ATOM 2419 C C . SER A 1 292 ? 6.064 -12.219 -49.035 1.00 83.44 292 SER A C 1
ATOM 2421 O O . SER A 1 292 ? 5.765 -11.122 -49.488 1.00 83.44 292 SER A O 1
ATOM 2423 N N . TYR A 1 293 ? 6.680 -12.342 -47.854 1.00 81.75 293 TYR A N 1
ATOM 2424 C CA . TYR A 1 293 ? 7.055 -11.174 -47.045 1.00 81.75 293 TYR A CA 1
ATOM 2425 C C . TYR A 1 293 ? 8.189 -10.341 -47.656 1.00 81.75 293 TYR A C 1
ATOM 2427 O O . TYR A 1 293 ? 8.353 -9.176 -47.293 1.00 81.75 293 TYR A O 1
ATOM 2435 N N . PHE A 1 294 ? 8.980 -10.924 -48.559 1.00 80.88 294 PHE A N 1
ATOM 2436 C CA . PHE A 1 294 ? 10.132 -10.258 -49.172 1.00 80.88 294 PHE A CA 1
ATOM 2437 C C . PHE A 1 294 ? 9.839 -9.690 -50.565 1.00 80.88 294 PHE A C 1
ATOM 2439 O O . PHE A 1 294 ? 10.681 -8.978 -51.106 1.00 80.88 294 PHE A O 1
ATOM 2446 N N . LEU A 1 295 ? 8.655 -9.960 -51.126 1.00 77.44 295 LEU A N 1
ATOM 2447 C CA . LEU A 1 295 ? 8.165 -9.278 -52.320 1.00 77.44 295 LEU A CA 1
ATOM 2448 C C . LEU A 1 295 ? 7.618 -7.903 -51.912 1.00 77.44 295 LEU A C 1
ATOM 2450 O O . LEU A 1 295 ? 6.538 -7.790 -51.334 1.00 77.44 295 LEU A O 1
ATOM 2454 N N . LYS A 1 296 ? 8.404 -6.866 -52.195 1.00 62.41 296 LYS A N 1
ATOM 2455 C CA . LYS A 1 296 ? 7.966 -5.473 -52.281 1.00 62.41 296 LYS A CA 1
ATOM 2456 C C . LYS A 1 296 ? 8.189 -4.990 -53.699 1.00 62.41 296 LYS A C 1
ATOM 2458 O O . LYS A 1 296 ? 9.236 -5.379 -54.264 1.00 62.41 296 LYS A O 1
#

Solvent-accessible surface area (backbone atoms only — not comparable to full-atom values): 18664 Å² total; per-residue (Å²): 132,90,80,93,78,90,76,82,81,75,76,89,70,87,77,83,81,86,74,88,47,75,66,54,53,53,52,51,52,51,51,49,52,51,53,50,51,51,51,53,49,52,61,67,71,57,81,68,78,93,70,94,71,79,95,74,66,94,76,69,72,46,77,64,55,49,49,51,51,51,50,50,50,52,54,48,51,53,51,51,56,51,50,52,48,51,51,52,54,50,52,54,49,50,52,51,53,49,52,54,49,50,55,51,52,51,51,51,55,41,33,53,74,62,53,80,54,56,47,98,86,64,50,70,63,86,63,98,63,70,56,45,52,63,58,50,50,55,48,50,53,50,50,53,53,50,50,49,54,48,54,72,68,43,87,71,80,71,84,57,96,80,62,57,68,80,82,57,44,96,83,59,79,87,70,57,88,50,66,70,58,26,52,52,53,51,49,52,52,50,52,52,50,50,53,51,50,53,52,50,50,54,50,48,55,53,50,50,54,52,48,51,54,50,44,52,57,48,32,59,53,25,61,77,67,76,46,84,69,73,73,75,88,65,86,71,77,72,69,87,73,69,83,76,74,80,72,91,82,69,81,83,79,81,72,79,73,72,82,77,81,76,50,82,90,54,64,75,49,65,62,57,49,52,54,54,49,51,62,52,72,72,46,62,71,87,79,45,81,62,73,72,79,74,68,126

Sequence (296 aa):
MTSSLYGQSTSREKRYLNVSDASSLFDLQAELYRKKADIEKKSKDFQVPTASTSKKGILFITKDEAKAKAEENKQREIRLKKLERSLKEEEEQQQRIQRILQEKSEIYSRLSNGESLAYQDGNPVEFLVDFTAKAREDECRRIEEEEKAKAEKSEAVHFVANEEQRLYGASHFTFSQSEAKRQEEMKELLELTQKTKVDREKRKEFLEKRELQKIERLNKVRKRKGLEEIKPPSEIAVQYLDIPLPDDDKVESKKKKKPIKVREWDKGKEAYMKWINGRRDERDEEFGPPSSYFLK

InterPro domains:
  IPR025066 Coiled-coil domain-containing protein 174-like [PTHR15885] (136-238)

Radius of gyration: 59.42 Å; Cα contacts (8 Å, |Δi|>4): 53; chains: 1; bounding box: 111×83×158 Å

Mean predicted aligned error: 22.99 Å

Organism: Dracunculus medinensis (NCBI:txid318479)